Protein AF-A0A2D0K6P3-F1 (afdb_monomer_lite)

Foldseek 3Di:
DAVVLLVVLLCVLDDPVLLLQLVPDPDLLSLLVSLLSNLQSNLLSLLCRLVVNSCQQPPDDPPPDDHDDDDPLRSLVVSVVSPDDPLLSQLSVLSVVLNVCCVVVVPPRDLDPVSLVSLQVSLQVLDFDVDNDRLQAWKDWDQHPVNPDIDIAGLVDPPHGSSRSNSSSSVSSVVSRVRVVVVVVVD

Structure (mmCIF, N/CA/C/O backbone):
data_AF-A0A2D0K6P3-F1
#
_entry.id   AF-A0A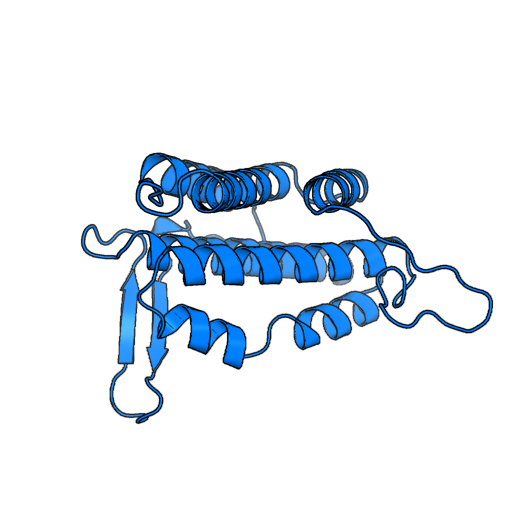2D0K6P3-F1
#
loop_
_atom_site.group_PDB
_atom_site.id
_atom_site.type_symbol
_atom_site.label_atom_id
_atom_site.label_alt_id
_atom_site.label_comp_id
_atom_site.label_asym_id
_atom_site.label_entity_id
_atom_site.label_seq_id
_atom_site.pdbx_PDB_ins_code
_atom_site.Cartn_x
_atom_site.Cartn_y
_atom_site.Cartn_z
_atom_site.occupancy
_atom_site.B_iso_or_equiv
_atom_site.auth_seq_id
_atom_site.auth_comp_id
_atom_site.auth_asym_id
_atom_site.auth_atom_id
_atom_site.pdbx_PDB_model_num
ATOM 1 N N . MET A 1 1 ? 13.364 -8.591 -10.297 1.00 85.81 1 MET A N 1
ATOM 2 C CA . MET A 1 1 ? 13.011 -7.198 -9.945 1.00 85.81 1 MET A CA 1
ATOM 3 C C . MET A 1 1 ? 14.323 -6.510 -9.591 1.00 85.81 1 MET A C 1
ATOM 5 O O . MET A 1 1 ? 15.261 -7.214 -9.237 1.00 85.81 1 MET A O 1
ATOM 9 N N . ASN A 1 2 ? 14.431 -5.197 -9.750 1.00 90.44 2 ASN A N 1
ATOM 10 C CA . ASN A 1 2 ? 15.600 -4.426 -9.344 1.00 90.44 2 ASN A CA 1
ATOM 11 C C . ASN A 1 2 ? 15.311 -3.753 -7.994 1.00 90.44 2 ASN A C 1
ATOM 13 O O . ASN A 1 2 ? 14.538 -2.797 -7.929 1.00 90.44 2 ASN A O 1
ATOM 17 N N . TYR A 1 3 ? 15.890 -4.277 -6.910 1.00 88.88 3 TYR A N 1
ATOM 18 C CA . TYR A 1 3 ? 15.607 -3.786 -5.559 1.00 88.88 3 TYR A CA 1
ATOM 19 C C . TYR A 1 3 ? 16.065 -2.343 -5.359 1.00 88.88 3 TYR A C 1
ATOM 21 O O . TYR A 1 3 ? 15.365 -1.597 -4.691 1.00 88.88 3 TYR A O 1
ATOM 29 N N . GLN A 1 4 ? 17.178 -1.937 -5.973 1.00 90.69 4 GLN A N 1
ATOM 30 C CA . GLN A 1 4 ? 17.697 -0.579 -5.842 1.00 90.69 4 GLN A CA 1
ATOM 31 C C . GLN A 1 4 ? 16.731 0.448 -6.444 1.00 90.69 4 GLN A C 1
ATOM 33 O O . GLN A 1 4 ? 16.398 1.428 -5.785 1.00 90.69 4 GLN A O 1
ATOM 38 N N . ILE A 1 5 ? 16.202 0.178 -7.647 1.00 92.88 5 ILE A N 1
ATOM 39 C CA . ILE A 1 5 ? 15.163 1.026 -8.262 1.00 92.88 5 ILE A CA 1
ATOM 40 C C . ILE A 1 5 ? 13.933 1.101 -7.353 1.00 92.88 5 ILE A C 1
ATOM 42 O O . ILE A 1 5 ? 13.402 2.184 -7.122 1.00 92.88 5 ILE A O 1
ATOM 46 N N . PHE A 1 6 ? 13.488 -0.045 -6.824 1.00 92.81 6 PHE A N 1
ATOM 47 C CA . PHE A 1 6 ? 12.334 -0.085 -5.928 1.00 92.81 6 PHE A CA 1
ATOM 48 C C . PHE A 1 6 ? 12.574 0.737 -4.660 1.00 92.81 6 PHE A C 1
ATOM 50 O O . PHE A 1 6 ? 11.741 1.567 -4.321 1.00 92.81 6 PHE A O 1
ATOM 57 N N . SER A 1 7 ? 13.697 0.524 -3.969 1.00 90.19 7 SER A N 1
ATOM 58 C CA . SER A 1 7 ? 13.983 1.173 -2.691 1.00 90.19 7 SER A CA 1
ATOM 59 C C . SER A 1 7 ? 14.098 2.683 -2.824 1.00 90.19 7 SER A C 1
ATOM 61 O O . SER A 1 7 ? 13.545 3.383 -1.986 1.00 90.19 7 SER A O 1
ATOM 63 N N . THR A 1 8 ? 14.760 3.177 -3.875 1.00 91.88 8 THR A N 1
ATOM 64 C CA . THR A 1 8 ? 14.913 4.618 -4.110 1.00 91.88 8 THR A CA 1
ATOM 65 C C . THR A 1 8 ? 13.551 5.271 -4.344 1.00 91.88 8 THR A C 1
ATOM 67 O O . THR A 1 8 ? 13.137 6.115 -3.557 1.00 91.88 8 THR A O 1
ATOM 70 N N . LEU A 1 9 ? 12.789 4.794 -5.335 1.00 90.56 9 LEU A N 1
ATOM 71 C CA . LEU A 1 9 ? 11.480 5.373 -5.670 1.00 90.56 9 LEU A CA 1
ATOM 72 C C . LEU A 1 9 ? 10.460 5.243 -4.528 1.00 90.56 9 LEU A C 1
ATOM 74 O O . LEU A 1 9 ? 9.647 6.138 -4.290 1.00 90.56 9 LEU A O 1
ATOM 78 N N . PHE A 1 10 ? 10.494 4.119 -3.809 1.00 89.69 10 PHE A N 1
ATOM 79 C CA . PHE A 1 10 ? 9.598 3.891 -2.685 1.00 89.69 10 PHE A CA 1
ATOM 80 C C . PHE A 1 10 ? 9.887 4.856 -1.527 1.00 89.69 10 PHE A C 1
ATOM 82 O O . PHE A 1 10 ? 8.936 5.413 -0.979 1.00 89.69 10 PHE A O 1
ATOM 89 N N . GLN A 1 11 ? 11.162 5.074 -1.177 1.00 86.56 11 GLN A N 1
ATOM 90 C CA . GLN A 1 11 ? 11.572 6.000 -0.112 1.00 86.56 11 GLN A CA 1
ATOM 91 C C . GLN A 1 11 ? 11.236 7.455 -0.446 1.00 86.56 11 GLN A C 1
ATOM 93 O O . GLN A 1 11 ? 10.761 8.171 0.433 1.00 86.56 11 GLN A O 1
ATOM 98 N N . ASP A 1 12 ? 11.401 7.856 -1.708 1.00 84.50 12 ASP A N 1
ATOM 99 C CA . ASP A 1 12 ? 11.046 9.203 -2.169 1.00 84.50 12 ASP A CA 1
ATOM 100 C C . ASP A 1 12 ? 9.541 9.479 -2.023 1.00 84.50 12 ASP A C 1
ATOM 102 O O . ASP A 1 12 ? 9.127 10.593 -1.709 1.00 84.50 12 ASP A O 1
ATOM 106 N N . THR A 1 13 ? 8.709 8.447 -2.199 1.00 81.31 13 THR A N 1
ATOM 107 C CA . THR A 1 13 ? 7.249 8.556 -2.054 1.00 81.31 13 THR A CA 1
ATOM 108 C C . THR A 1 13 ? 6.805 8.453 -0.586 1.00 81.31 13 THR A C 1
ATOM 110 O O . THR A 1 13 ? 5.952 9.212 -0.129 1.00 81.31 13 THR A O 1
ATOM 113 N N . HIS A 1 14 ? 7.354 7.501 0.171 1.00 83.12 14 HIS A N 1
ATOM 114 C CA . HIS A 1 14 ? 6.886 7.125 1.513 1.00 83.12 14 HIS A CA 1
ATOM 115 C C . HIS A 1 14 ? 7.700 7.803 2.612 1.00 83.12 14 HIS A C 1
ATOM 117 O O . HIS A 1 14 ? 8.264 7.148 3.491 1.00 83.12 14 HIS A O 1
ATOM 123 N N . THR A 1 15 ? 7.766 9.129 2.555 1.00 77.00 15 THR A N 1
ATOM 124 C CA . THR A 1 15 ? 8.507 9.923 3.539 1.00 77.00 15 THR A CA 1
ATOM 125 C C . THR A 1 15 ? 7.836 9.886 4.921 1.00 77.00 15 THR A C 1
ATOM 127 O O . THR A 1 15 ? 6.612 9.733 5.004 1.00 77.00 15 THR A O 1
ATOM 130 N N . PRO A 1 16 ? 8.589 10.082 6.023 1.00 77.50 16 PRO A N 1
ATOM 131 C CA . PRO A 1 16 ? 8.009 10.224 7.362 1.00 77.50 16 PRO A CA 1
ATOM 132 C C . PRO A 1 16 ? 6.898 11.282 7.427 1.00 77.50 16 PRO A C 1
ATOM 134 O O . PRO A 1 16 ? 5.869 11.057 8.056 1.00 77.50 16 PRO A O 1
ATOM 137 N N . ASN A 1 17 ? 7.048 12.387 6.690 1.00 79.50 17 ASN A N 1
ATOM 138 C CA . ASN A 1 17 ? 6.061 13.467 6.640 1.00 79.50 17 ASN A CA 1
ATOM 139 C C . ASN A 1 17 ? 4.706 13.018 6.078 1.00 79.50 17 ASN A C 1
ATOM 141 O O . ASN A 1 17 ? 3.675 13.513 6.521 1.00 79.50 17 ASN A O 1
ATOM 145 N N . ALA A 1 18 ? 4.678 12.077 5.129 1.00 82.38 18 ALA A N 1
ATOM 146 C CA . ALA A 1 18 ? 3.418 11.546 4.610 1.00 82.38 18 ALA A CA 1
ATOM 147 C C . ALA A 1 18 ? 2.662 10.732 5.675 1.00 82.38 18 ALA A C 1
ATOM 149 O O . ALA A 1 18 ? 1.439 10.819 5.768 1.00 82.38 18 ALA A O 1
ATOM 150 N N . TRP A 1 19 ? 3.387 9.982 6.510 1.00 82.06 19 TRP A N 1
ATOM 151 C CA . TRP A 1 19 ? 2.810 9.232 7.628 1.00 82.06 19 TRP A CA 1
ATOM 152 C C . TRP A 1 19 ? 2.357 10.140 8.771 1.00 82.06 19 TRP A C 1
ATOM 154 O O . TRP A 1 19 ? 1.280 9.916 9.315 1.00 82.06 19 TRP A O 1
ATOM 164 N N . ILE A 1 20 ? 3.124 11.187 9.088 1.00 80.81 20 ILE A N 1
ATOM 165 C CA . ILE A 1 20 ? 2.725 12.216 10.062 1.00 80.81 20 ILE A CA 1
ATOM 166 C C . ILE A 1 20 ? 1.457 12.926 9.579 1.00 80.81 20 ILE A C 1
ATOM 168 O O . ILE A 1 20 ? 0.485 13.026 10.320 1.00 80.81 20 ILE A O 1
ATOM 172 N N . ASN A 1 21 ? 1.405 13.315 8.301 1.00 82.06 21 ASN A N 1
ATOM 173 C CA . ASN A 1 21 ? 0.214 13.934 7.726 1.00 82.06 21 ASN A CA 1
ATOM 174 C C . ASN A 1 21 ? -1.022 13.025 7.830 1.00 82.06 21 ASN A C 1
ATOM 176 O O . ASN A 1 21 ? -2.101 13.508 8.147 1.00 82.06 21 ASN A O 1
ATOM 180 N N . LEU A 1 22 ? -0.874 11.715 7.602 1.00 85.50 22 LEU A N 1
ATOM 181 C CA . LEU A 1 22 ? -1.961 10.751 7.804 1.00 85.50 22 LEU A CA 1
ATOM 182 C C . LEU A 1 22 ? -2.404 10.663 9.269 1.00 85.50 22 LEU A C 1
ATOM 184 O O . LEU A 1 22 ? -3.595 10.535 9.531 1.00 85.50 22 LEU A O 1
ATOM 188 N N . ALA A 1 23 ? -1.452 10.704 10.197 1.00 81.88 23 ALA A N 1
ATOM 189 C CA . ALA A 1 23 ? -1.682 10.551 11.626 1.00 81.88 23 ALA A CA 1
ATOM 190 C C . ALA A 1 23 ? -2.400 11.752 12.256 1.00 81.88 23 ALA A C 1
ATOM 192 O O . ALA A 1 23 ? -3.294 11.584 13.081 1.00 81.88 23 ALA A O 1
ATOM 193 N N . GLU A 1 24 ? -2.003 12.960 11.862 1.00 82.31 24 GLU A N 1
ATOM 194 C CA . GLU A 1 24 ? -2.490 14.206 12.457 1.00 82.31 24 GLU A CA 1
ATOM 195 C C . GLU A 1 24 ? -3.749 14.741 11.772 1.00 82.31 24 GLU A C 1
ATOM 197 O O . GLU A 1 24 ? -4.479 15.558 12.341 1.00 82.31 24 GLU A O 1
ATOM 202 N N . ASN A 1 25 ? -4.039 14.290 10.548 1.00 78.44 25 ASN A N 1
ATOM 203 C CA . ASN A 1 25 ? -5.207 14.757 9.823 1.00 78.44 25 ASN A CA 1
ATOM 204 C C . ASN A 1 25 ? -6.450 13.934 10.164 1.00 78.44 25 ASN A C 1
ATOM 206 O O . ASN A 1 25 ? -6.544 12.741 9.885 1.00 78.44 25 ASN A O 1
ATOM 210 N N . THR A 1 26 ? -7.456 14.607 10.713 1.00 69.50 26 THR A N 1
ATOM 211 C CA . THR A 1 26 ? -8.720 13.983 11.116 1.00 69.50 26 THR A CA 1
ATOM 212 C C . THR A 1 26 ? -9.727 13.852 9.973 1.00 69.50 26 THR A C 1
ATOM 214 O O . THR A 1 26 ? -10.774 13.233 10.156 1.00 69.50 26 THR A O 1
ATOM 217 N N . SER A 1 27 ? -9.444 14.416 8.792 1.00 87.25 27 SER A N 1
ATOM 218 C CA . SER A 1 27 ? -10.361 14.383 7.650 1.00 87.25 27 SER A CA 1
ATOM 219 C C . SER A 1 27 ? -10.272 13.055 6.888 1.00 87.25 27 SER A C 1
ATOM 221 O O . SER A 1 27 ? -9.248 12.794 6.249 1.00 87.25 27 SER A O 1
ATOM 223 N N . PRO A 1 28 ? -11.361 12.258 6.817 1.00 89.19 28 PRO A N 1
ATOM 224 C CA . PRO A 1 28 ? -11.376 11.013 6.048 1.00 89.19 28 PRO A CA 1
ATOM 225 C C . PRO A 1 28 ? -11.018 11.210 4.570 1.00 89.19 28 PRO A C 1
ATOM 227 O O . PRO A 1 28 ? -10.382 10.350 3.968 1.00 89.19 28 PRO A O 1
ATOM 230 N N . MET A 1 29 ? -11.386 12.355 3.985 1.00 89.12 29 MET A N 1
ATOM 231 C CA . MET A 1 29 ? -11.053 12.681 2.597 1.00 89.12 29 MET A CA 1
ATOM 232 C C . MET A 1 29 ? -9.544 12.842 2.401 1.00 89.12 29 MET A C 1
ATOM 234 O O . MET A 1 29 ? -9.000 12.325 1.424 1.00 89.12 29 MET A O 1
ATOM 238 N N . VAL A 1 30 ? -8.872 13.540 3.323 1.00 88.94 30 VAL A N 1
ATOM 239 C CA . VAL A 1 30 ? -7.416 13.720 3.263 1.00 88.94 30 VAL A CA 1
ATOM 240 C C . VAL A 1 30 ? -6.729 12.375 3.451 1.00 88.94 30 VAL A C 1
ATOM 242 O O . VAL A 1 30 ? -5.881 12.025 2.637 1.00 88.94 30 VAL A O 1
ATOM 245 N N . THR A 1 31 ? -7.161 11.572 4.429 1.00 91.25 31 THR A N 1
ATOM 246 C CA . THR A 1 31 ? -6.642 10.213 4.634 1.00 91.25 31 THR A CA 1
ATOM 247 C C . THR A 1 31 ? -6.738 9.379 3.358 1.00 91.25 31 THR A C 1
ATOM 249 O O . THR A 1 31 ? -5.740 8.838 2.894 1.00 91.25 31 THR A O 1
ATOM 252 N N . VAL A 1 32 ? -7.921 9.313 2.740 1.00 92.62 32 VAL A N 1
ATOM 253 C CA . VAL A 1 32 ? -8.154 8.515 1.529 1.00 92.62 32 VAL A CA 1
ATOM 254 C C . VAL A 1 32 ? -7.301 8.996 0.356 1.00 92.62 32 VAL A C 1
ATOM 256 O O . VAL A 1 32 ? -6.734 8.172 -0.364 1.00 92.62 32 VAL A O 1
ATOM 259 N N . LEU A 1 33 ? -7.192 10.312 0.154 1.00 91.75 33 LEU A N 1
ATOM 260 C CA . LEU A 1 33 ? -6.394 10.873 -0.932 1.00 91.75 33 LEU A CA 1
ATOM 261 C C . LEU A 1 33 ? -4.898 10.615 -0.719 1.00 91.75 33 LEU A C 1
ATOM 263 O O . LEU A 1 33 ? -4.226 10.153 -1.640 1.00 91.75 33 LEU A O 1
ATOM 267 N N . THR A 1 34 ? -4.389 10.843 0.490 1.00 91.94 34 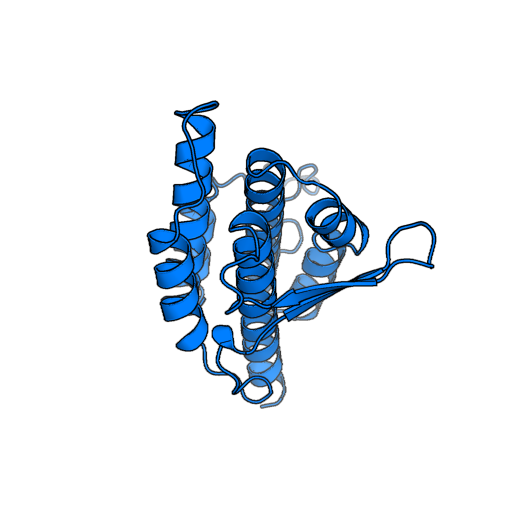THR A N 1
ATOM 268 C CA . THR A 1 34 ? -2.985 10.594 0.827 1.00 91.94 34 THR A CA 1
ATOM 269 C C . THR A 1 34 ? -2.653 9.106 0.708 1.00 91.94 34 THR A C 1
ATOM 271 O O . THR A 1 34 ? -1.686 8.751 0.037 1.00 91.94 34 THR A O 1
ATOM 274 N N . THR A 1 35 ? -3.491 8.205 1.236 1.00 92.62 35 THR A N 1
ATOM 275 C CA . THR A 1 35 ? -3.318 6.751 1.061 1.00 92.62 35 THR A CA 1
ATOM 276 C C . THR A 1 35 ? -3.338 6.342 -0.416 1.00 92.62 35 THR A C 1
ATOM 278 O O . THR A 1 35 ? -2.554 5.485 -0.826 1.00 92.62 35 THR A O 1
ATOM 281 N N . HIS A 1 36 ? -4.191 6.957 -1.241 1.00 93.94 36 HIS A N 1
ATOM 282 C CA . HIS A 1 36 ? -4.230 6.699 -2.682 1.00 93.94 36 HIS A CA 1
ATOM 283 C C . HIS A 1 36 ? -2.931 7.104 -3.389 1.00 93.94 36 HIS A C 1
ATOM 285 O O . HIS A 1 36 ? -2.411 6.320 -4.183 1.00 93.94 36 HIS A O 1
ATOM 291 N N . LEU A 1 37 ? -2.396 8.290 -3.088 1.00 93.50 37 LEU A N 1
ATOM 292 C CA . LEU A 1 37 ? -1.135 8.773 -3.660 1.00 93.50 37 LEU A CA 1
ATOM 293 C C . LEU A 1 37 ? 0.048 7.891 -3.243 1.00 93.50 37 LEU A C 1
ATOM 295 O O . LEU A 1 37 ? 0.881 7.539 -4.076 1.00 93.50 37 LEU A O 1
ATOM 299 N N . LEU A 1 38 ? 0.079 7.456 -1.981 1.00 94.50 38 LEU A N 1
ATOM 300 C CA . LEU A 1 38 ? 1.087 6.513 -1.499 1.00 94.50 38 LEU A CA 1
ATOM 301 C C . LEU A 1 38 ? 0.985 5.154 -2.218 1.00 94.50 38 LEU A C 1
ATOM 303 O O . LEU A 1 38 ? 1.997 4.617 -2.674 1.00 94.50 38 LEU A O 1
ATOM 307 N N . CYS A 1 39 ? -0.235 4.635 -2.425 1.00 95.50 39 CYS A N 1
ATOM 308 C CA . CYS A 1 39 ? -0.453 3.440 -3.247 1.00 95.50 39 CYS A CA 1
ATOM 309 C C . CYS A 1 39 ? 0.054 3.634 -4.682 1.00 95.50 39 CYS A C 1
ATOM 311 O O . CYS A 1 39 ? 0.638 2.715 -5.254 1.00 95.50 39 CYS A O 1
ATOM 313 N N . GLU A 1 40 ? -0.181 4.802 -5.282 1.00 95.38 40 GLU A N 1
ATOM 314 C CA . GLU A 1 40 ? 0.258 5.094 -6.644 1.00 95.38 40 GLU A CA 1
ATOM 315 C C . GLU A 1 40 ? 1.784 5.080 -6.751 1.00 95.38 40 GLU A C 1
ATOM 317 O O . GLU A 1 40 ? 2.311 4.354 -7.594 1.00 95.38 40 GLU A O 1
ATOM 322 N N . GLY A 1 41 ? 2.495 5.768 -5.855 1.00 94.88 41 GLY A N 1
ATOM 323 C CA . GLY A 1 41 ? 3.958 5.742 -5.861 1.00 94.88 41 GLY A CA 1
ATOM 324 C C . GLY A 1 41 ? 4.538 4.362 -5.521 1.00 94.88 41 GLY A C 1
ATOM 325 O O . GLY A 1 41 ? 5.537 3.954 -6.115 1.00 94.88 41 GLY A O 1
ATOM 326 N N . PHE A 1 42 ? 3.875 3.559 -4.672 1.00 95.56 42 PHE A N 1
ATOM 327 C CA . PHE A 1 42 ? 4.238 2.143 -4.508 1.00 95.56 42 PHE A CA 1
ATOM 328 C C . PHE A 1 42 ? 4.120 1.369 -5.830 1.00 95.56 42 PHE A C 1
ATOM 330 O O . PHE A 1 42 ? 5.037 0.630 -6.197 1.00 95.56 42 PHE A O 1
ATOM 337 N N . LEU A 1 43 ? 3.004 1.518 -6.554 1.00 96.75 43 LEU A N 1
ATOM 338 C CA . LEU A 1 43 ? 2.787 0.830 -7.830 1.00 96.75 43 LEU A CA 1
ATOM 339 C C . LEU A 1 43 ? 3.811 1.263 -8.880 1.00 96.75 43 LEU A C 1
ATOM 341 O O . LEU A 1 43 ? 4.319 0.414 -9.611 1.00 96.75 43 LEU A O 1
ATOM 345 N N . GLU A 1 44 ? 4.143 2.550 -8.942 1.00 96.31 44 GLU A N 1
ATOM 346 C CA . GLU A 1 44 ? 5.180 3.070 -9.833 1.00 96.31 44 GLU A CA 1
ATOM 347 C C . GLU A 1 44 ? 6.550 2.477 -9.503 1.00 96.31 44 GLU A C 1
ATOM 349 O O . GLU A 1 44 ? 7.168 1.872 -10.380 1.00 96.31 44 GLU A O 1
ATOM 354 N N . ALA A 1 45 ? 6.980 2.523 -8.237 1.00 95.19 45 ALA A N 1
ATOM 355 C CA . ALA A 1 45 ? 8.231 1.907 -7.793 1.00 95.19 45 ALA A CA 1
ATOM 356 C C . ALA A 1 45 ? 8.275 0.399 -8.108 1.00 95.19 45 ALA A C 1
ATOM 358 O O . ALA A 1 45 ? 9.284 -0.135 -8.591 1.00 95.19 45 ALA A O 1
ATOM 359 N N . TYR A 1 46 ? 7.164 -0.310 -7.883 1.00 95.56 46 TYR A N 1
ATOM 360 C CA . TYR A 1 46 ? 7.036 -1.734 -8.188 1.00 95.56 46 TYR A CA 1
ATOM 361 C C . TYR A 1 46 ? 7.153 -2.014 -9.692 1.00 95.56 46 TYR A C 1
ATOM 363 O O . TYR A 1 46 ? 7.886 -2.912 -10.102 1.00 95.56 46 TYR A O 1
ATOM 371 N N . ILE A 1 47 ? 6.465 -1.248 -10.537 1.00 96.94 47 ILE A N 1
ATOM 372 C CA . ILE A 1 47 ? 6.505 -1.430 -11.991 1.00 96.94 47 ILE A CA 1
ATOM 373 C C . ILE A 1 47 ? 7.893 -1.072 -12.533 1.00 96.94 47 ILE A C 1
ATOM 375 O O . ILE A 1 47 ? 8.491 -1.908 -13.211 1.00 96.94 47 ILE A O 1
ATOM 379 N N . CYS A 1 48 ? 8.435 0.105 -12.196 1.00 96.06 48 CYS A N 1
ATOM 380 C CA . CYS A 1 48 ? 9.767 0.556 -12.619 1.00 96.06 48 CYS A CA 1
ATOM 381 C C . CYS A 1 48 ? 10.840 -0.487 -12.289 1.00 96.06 48 CYS A C 1
ATOM 383 O O . CYS A 1 48 ? 11.657 -0.849 -13.136 1.00 96.06 48 CYS A O 1
ATOM 385 N N . SER A 1 49 ? 10.798 -1.041 -11.075 1.00 95.38 49 SER A N 1
ATOM 386 C CA . SER A 1 49 ? 11.736 -2.083 -10.649 1.00 95.38 49 SER A CA 1
ATOM 387 C C . SER A 1 49 ? 11.521 -3.434 -11.336 1.00 95.38 49 SER A C 1
ATOM 389 O O . SER A 1 49 ? 12.462 -4.222 -11.460 1.00 95.38 49 SER A O 1
ATOM 391 N N . LYS A 1 50 ? 10.305 -3.752 -11.785 1.00 95.38 50 LYS A N 1
ATOM 392 C CA . LYS A 1 50 ? 10.012 -4.987 -12.526 1.00 95.38 50 LYS A CA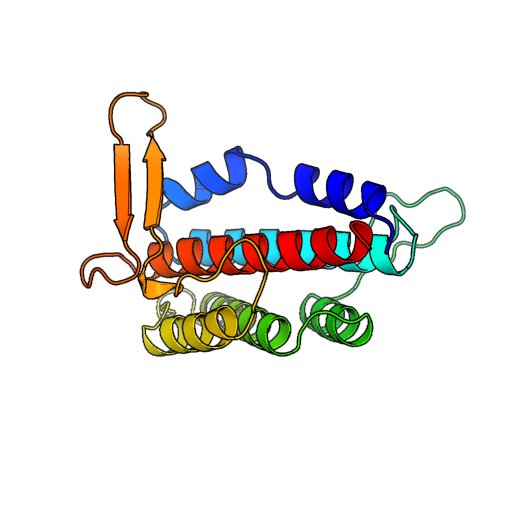 1
ATOM 393 C C . LYS A 1 50 ? 10.451 -4.920 -13.979 1.00 95.38 50 LYS A C 1
ATOM 395 O O . LYS A 1 50 ? 10.941 -5.928 -14.479 1.00 95.38 50 LYS A O 1
ATOM 400 N N . VAL A 1 51 ? 10.299 -3.764 -14.620 1.00 95.62 51 VAL A N 1
ATOM 401 C CA . VAL A 1 51 ? 10.701 -3.559 -16.021 1.00 95.62 51 VAL A CA 1
ATOM 402 C C . VAL A 1 51 ? 12.123 -3.011 -16.171 1.00 95.62 51 VAL A C 1
ATOM 404 O O . VAL A 1 51 ? 12.624 -2.937 -17.285 1.00 95.62 51 VAL A O 1
ATOM 407 N N . ASN A 1 52 ? 12.781 -2.673 -15.058 1.00 95.44 52 ASN A N 1
ATOM 408 C CA . ASN A 1 52 ? 14.135 -2.118 -15.000 1.00 95.44 52 ASN A CA 1
ATOM 409 C C . ASN A 1 52 ? 14.285 -0.774 -15.741 1.00 95.44 52 ASN A C 1
ATOM 411 O O . ASN A 1 52 ? 15.278 -0.542 -16.426 1.00 95.44 52 ASN A O 1
ATOM 415 N N . ILE A 1 53 ? 13.287 0.102 -15.595 1.00 94.62 53 ILE A N 1
ATOM 416 C CA . ILE A 1 53 ? 13.260 1.452 -16.178 1.00 94.62 53 ILE A CA 1
ATOM 417 C C . ILE A 1 53 ? 12.917 2.427 -15.039 1.00 94.62 53 ILE A C 1
ATOM 419 O O . ILE A 1 53 ? 11.740 2.550 -14.697 1.00 94.62 53 ILE A O 1
ATOM 423 N N . PRO A 1 54 ? 13.912 3.058 -14.388 1.00 92.50 54 PRO A N 1
ATOM 424 C CA . PRO A 1 54 ? 13.684 3.879 -13.196 1.00 92.50 54 PRO A CA 1
ATOM 425 C C . PRO A 1 54 ? 12.882 5.152 -13.493 1.00 92.50 54 PRO A C 1
ATOM 427 O O . PRO A 1 54 ? 12.096 5.586 -12.660 1.00 92.50 54 PRO A O 1
ATOM 430 N N . ASP A 1 55 ? 13.035 5.711 -14.692 1.00 91.94 55 ASP A N 1
ATOM 431 C CA . ASP A 1 55 ? 12.401 6.950 -15.142 1.00 91.94 55 ASP A CA 1
ATOM 432 C C . ASP A 1 55 ? 11.083 6.720 -15.903 1.00 91.94 55 ASP A C 1
ATOM 434 O O . ASP A 1 55 ? 10.575 7.648 -16.530 1.00 91.94 55 ASP A O 1
ATOM 438 N N . LEU A 1 56 ? 10.501 5.510 -15.849 1.00 94.88 56 LEU A N 1
ATOM 439 C CA . LEU A 1 56 ? 9.317 5.149 -16.644 1.00 94.88 56 LEU A CA 1
ATOM 440 C C . LEU A 1 56 ? 8.142 6.112 -16.435 1.00 94.88 56 LEU A C 1
ATOM 442 O O . LEU A 1 56 ? 7.448 6.435 -17.393 1.00 94.88 56 LEU A O 1
ATOM 446 N N . PHE A 1 57 ? 7.912 6.557 -15.200 1.00 94.38 57 PHE A N 1
ATOM 447 C CA . PHE A 1 57 ? 6.837 7.494 -14.853 1.00 94.38 57 PHE A CA 1
ATOM 448 C C . PHE A 1 57 ? 7.348 8.918 -14.592 1.00 94.38 57 PHE A C 1
ATOM 450 O O . PHE A 1 57 ? 6.620 9.737 -14.039 1.00 94.38 57 PHE A O 1
ATOM 457 N N . SER A 1 58 ? 8.584 9.231 -14.999 1.00 90.19 58 SER A N 1
ATOM 458 C CA . SER A 1 58 ? 9.172 10.554 -14.788 1.00 90.19 58 SER A CA 1
ATOM 459 C C . SER A 1 58 ? 8.363 11.644 -15.491 1.00 90.19 58 SER A C 1
ATOM 461 O O . SER A 1 58 ? 8.019 11.545 -16.675 1.00 90.19 58 SER A O 1
ATOM 463 N N . ASP A 1 59 ? 8.103 12.737 -14.770 1.00 87.81 59 ASP A N 1
ATOM 464 C CA . ASP A 1 59 ? 7.496 13.925 -15.359 1.00 87.81 59 ASP A CA 1
ATOM 465 C C . ASP A 1 59 ? 8.443 14.668 -16.316 1.00 87.81 59 ASP A C 1
ATOM 467 O O . ASP A 1 59 ? 7.961 15.396 -17.193 1.00 87.81 59 ASP A O 1
ATOM 471 N N . THR A 1 60 ? 9.751 14.427 -16.173 1.00 88.56 60 THR A N 1
ATOM 472 C CA . THR A 1 60 ? 10.863 14.962 -16.968 1.00 88.56 60 THR A CA 1
ATOM 473 C C . THR A 1 60 ? 11.714 13.800 -17.504 1.00 88.56 60 THR A C 1
ATOM 475 O O . THR A 1 60 ? 12.747 13.469 -16.914 1.00 88.56 60 THR A O 1
ATOM 478 N N . PRO A 1 61 ? 11.264 13.110 -18.567 1.00 84.75 61 PRO A N 1
ATOM 479 C CA . PRO A 1 61 ? 11.994 11.978 -19.131 1.00 84.75 61 PRO A CA 1
ATOM 480 C C . PRO A 1 61 ? 13.311 12.429 -19.782 1.00 84.75 61 PRO A C 1
ATOM 482 O O . PRO A 1 61 ? 13.448 13.584 -20.193 1.00 84.75 61 PRO A O 1
ATOM 485 N N . GLU A 1 62 ? 14.276 11.513 -19.899 1.00 86.06 62 GLU A N 1
ATOM 486 C CA . GLU A 1 62 ? 15.551 11.788 -20.576 1.00 86.06 62 GLU A CA 1
ATOM 487 C C . GLU A 1 62 ? 15.354 12.216 -22.041 1.00 86.06 62 GLU A C 1
ATOM 489 O O . GLU A 1 62 ? 14.367 11.868 -22.699 1.00 86.06 62 GLU A O 1
ATOM 494 N N . ALA A 1 63 ? 16.327 12.957 -22.578 1.00 85.31 63 ALA A N 1
ATOM 495 C CA . ALA A 1 63 ? 16.293 13.426 -23.958 1.00 85.31 63 ALA A CA 1
ATOM 496 C C . ALA A 1 63 ? 16.097 12.258 -24.945 1.00 85.31 63 ALA A C 1
ATOM 498 O O . ALA A 1 63 ? 16.824 11.267 -24.915 1.00 85.31 63 ALA A O 1
ATOM 499 N N . GLY A 1 64 ? 15.105 12.385 -25.830 1.00 87.12 64 GLY A N 1
ATOM 500 C CA . GLY A 1 64 ? 14.745 11.345 -26.800 1.00 87.12 64 GLY A CA 1
ATOM 501 C C . GLY A 1 64 ? 13.710 10.325 -26.308 1.00 87.12 64 GLY A C 1
ATOM 502 O O . GLY A 1 64 ? 13.285 9.485 -27.099 1.00 87.12 64 GLY A O 1
ATOM 503 N N . LYS A 1 65 ? 13.252 10.405 -25.051 1.00 89.19 65 LYS A N 1
ATOM 504 C CA . LYS A 1 65 ? 12.132 9.606 -24.529 1.00 89.19 65 LYS A CA 1
ATOM 505 C C . LYS A 1 65 ? 10.836 10.419 -24.489 1.00 89.19 65 LYS A C 1
ATOM 507 O O . LYS A 1 65 ? 10.841 11.640 -24.349 1.00 89.19 65 LYS A O 1
ATOM 512 N N . VAL A 1 66 ? 9.703 9.725 -24.601 1.00 90.38 66 VAL A N 1
ATOM 513 C CA . VAL A 1 66 ? 8.372 10.330 -24.458 1.00 90.38 66 VAL A CA 1
ATOM 514 C C . VAL A 1 66 ? 7.883 10.232 -23.022 1.00 90.38 66 VAL A C 1
ATOM 516 O O . VAL A 1 66 ? 8.191 9.279 -22.308 1.00 90.38 66 VAL A O 1
ATOM 519 N N . LYS A 1 67 ? 7.057 11.196 -22.616 1.00 91.31 67 LYS A N 1
ATOM 520 C CA . LYS A 1 67 ? 6.369 11.142 -21.331 1.00 91.31 67 LYS A CA 1
ATOM 521 C C . LYS A 1 67 ? 5.373 9.987 -21.323 1.00 91.31 67 LYS A C 1
ATOM 523 O O . LYS A 1 67 ? 4.414 9.991 -22.095 1.00 91.31 67 LYS A O 1
ATOM 528 N N . PHE A 1 68 ? 5.574 9.029 -20.429 1.00 93.00 68 PHE A N 1
ATOM 529 C CA . PHE A 1 68 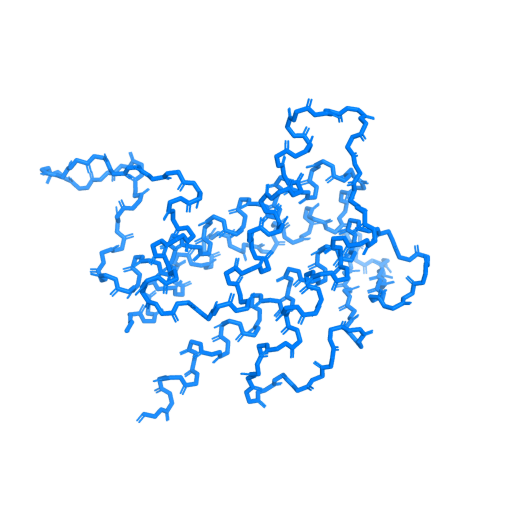? 4.682 7.890 -20.273 1.00 93.00 68 PHE A CA 1
ATOM 530 C C . PHE A 1 68 ? 3.797 8.083 -19.041 1.00 93.00 68 PHE A C 1
ATOM 532 O O . PHE A 1 68 ? 4.274 8.226 -17.919 1.00 93.00 68 PHE A O 1
ATOM 539 N N . LYS A 1 69 ? 2.478 8.111 -19.256 1.00 90.25 69 LYS A N 1
ATOM 540 C CA . LYS A 1 69 ? 1.482 8.209 -18.186 1.00 90.25 69 LYS A CA 1
ATOM 541 C C . LYS A 1 69 ? 0.541 7.023 -18.239 1.00 90.25 69 LYS A C 1
ATOM 543 O O . LYS A 1 69 ? 0.103 6.603 -19.306 1.00 90.25 69 LYS A O 1
ATOM 548 N N . MET A 1 70 ? 0.179 6.533 -17.063 1.00 93.56 70 MET A N 1
ATOM 549 C CA . MET A 1 70 ? -0.780 5.453 -16.901 1.00 93.56 70 MET A CA 1
ATOM 550 C C . MET A 1 70 ? -1.750 5.816 -15.779 1.00 93.56 70 MET A C 1
ATOM 552 O O . MET A 1 70 ? -1.343 6.362 -14.759 1.00 93.56 70 MET A O 1
ATOM 556 N N . GLN A 1 71 ? -3.036 5.527 -15.963 1.00 94.94 71 GLN A N 1
ATOM 557 C CA . GLN A 1 71 ? -4.029 5.720 -14.905 1.00 94.94 71 GLN A CA 1
ATOM 558 C C . GLN A 1 71 ? -3.826 4.692 -13.785 1.00 94.94 71 GLN A C 1
ATOM 560 O O . GLN A 1 71 ? -3.428 3.559 -14.064 1.00 94.94 71 GLN A O 1
ATOM 565 N N . PHE A 1 72 ? -4.185 5.043 -12.547 1.00 96.12 72 PHE A N 1
ATOM 566 C CA . PHE A 1 72 ? -4.056 4.171 -11.373 1.00 96.12 72 PHE A CA 1
ATOM 567 C C . PHE A 1 72 ? -4.564 2.739 -11.604 1.00 96.12 72 PHE A C 1
ATOM 569 O O . PHE A 1 72 ? -3.845 1.771 -11.371 1.00 96.12 72 PHE A O 1
ATOM 576 N N . SER A 1 73 ? -5.787 2.583 -12.124 1.00 96.06 73 SER A N 1
ATOM 577 C CA . SER A 1 73 ? -6.388 1.263 -12.370 1.00 96.06 73 SER A CA 1
ATOM 578 C C . SER A 1 73 ? -5.583 0.428 -13.371 1.00 96.06 73 SER A C 1
ATOM 580 O O . SER A 1 73 ? -5.491 -0.793 -13.244 1.00 96.06 73 SER A O 1
ATOM 582 N N . SER A 1 74 ? -4.965 1.084 -14.355 1.00 97.94 74 SER A N 1
ATOM 583 C CA . SER A 1 74 ? -4.087 0.438 -15.329 1.00 97.94 74 SER A CA 1
ATOM 584 C C . SER A 1 74 ? -2.742 0.070 -14.699 1.00 97.94 74 SER A C 1
ATOM 586 O O . SER A 1 74 ? -2.279 -1.048 -14.921 1.00 97.94 74 SER A O 1
ATOM 588 N N . LYS A 1 75 ? -2.171 0.932 -13.840 1.00 97.81 75 LYS A N 1
ATOM 589 C CA . LYS A 1 75 ? -0.957 0.624 -13.059 1.00 97.81 75 LYS A CA 1
ATOM 590 C C . LYS A 1 75 ? -1.180 -0.601 -12.182 1.00 97.81 75 LYS A C 1
ATOM 592 O O . LYS A 1 75 ? -0.390 -1.536 -12.225 1.00 97.81 75 LYS A O 1
ATOM 597 N N . LEU A 1 76 ? -2.295 -0.651 -11.456 1.00 98.38 76 LEU A N 1
ATOM 598 C CA . LEU A 1 76 ? -2.624 -1.765 -10.571 1.00 98.38 76 LEU A CA 1
ATOM 599 C C . LEU A 1 76 ? -2.772 -3.091 -11.338 1.00 98.38 76 LEU A C 1
ATOM 601 O O . LEU A 1 76 ? -2.175 -4.103 -10.961 1.00 98.38 76 LEU A O 1
ATOM 605 N N . LYS A 1 77 ? -3.510 -3.086 -12.456 1.00 98.38 77 LYS A N 1
ATOM 606 C CA . LYS A 1 77 ? -3.631 -4.257 -13.342 1.00 98.38 77 LYS A CA 1
ATOM 607 C C . LYS A 1 77 ? -2.276 -4.684 -13.901 1.00 98.38 77 LYS A C 1
ATOM 609 O O . LYS A 1 77 ? -1.986 -5.877 -13.956 1.00 98.38 77 LYS A O 1
ATOM 614 N N . PHE A 1 78 ? -1.441 -3.730 -14.300 1.00 98.12 78 PHE A N 1
ATOM 615 C CA . PHE A 1 78 ? -0.120 -4.029 -14.834 1.00 98.12 78 PHE A CA 1
ATOM 616 C C . PHE A 1 78 ? 0.813 -4.603 -13.761 1.00 98.12 78 PHE A C 1
ATOM 618 O O . PHE A 1 78 ? 1.434 -5.637 -13.991 1.00 98.12 78 PHE A O 1
ATOM 625 N N . ALA A 1 79 ? 0.832 -4.031 -12.556 1.00 97.56 79 ALA A N 1
ATOM 626 C CA . ALA A 1 79 ? 1.578 -4.560 -11.416 1.00 97.56 79 ALA A CA 1
ATOM 627 C C . ALA A 1 79 ? 1.163 -6.003 -11.077 1.00 97.56 79 ALA A C 1
ATOM 629 O O . ALA A 1 79 ? 2.026 -6.853 -10.847 1.00 97.56 79 ALA A O 1
ATOM 630 N N . GLN A 1 80 ? -0.138 -6.317 -11.127 1.00 97.88 80 GLN A N 1
ATOM 631 C CA . GLN A 1 80 ? -0.643 -7.687 -10.976 1.00 97.88 80 GLN A CA 1
ATOM 632 C C . GLN A 1 80 ? -0.078 -8.626 -12.043 1.00 97.88 80 GLN A C 1
ATOM 634 O O . GLN A 1 80 ? 0.427 -9.697 -11.706 1.00 97.88 80 GLN A O 1
ATOM 639 N N . ARG A 1 81 ? -0.062 -8.206 -13.313 1.00 97.81 81 ARG A N 1
ATOM 640 C CA . ARG A 1 81 ? 0.546 -8.989 -14.403 1.00 97.81 81 ARG A CA 1
ATOM 641 C C . ARG A 1 81 ? 2.057 -9.166 -14.245 1.00 97.81 81 ARG A C 1
ATOM 643 O O . ARG A 1 81 ? 2.590 -10.180 -14.681 1.00 97.81 81 ARG A O 1
ATOM 650 N N . LEU A 1 82 ? 2.730 -8.236 -13.571 1.00 95.69 8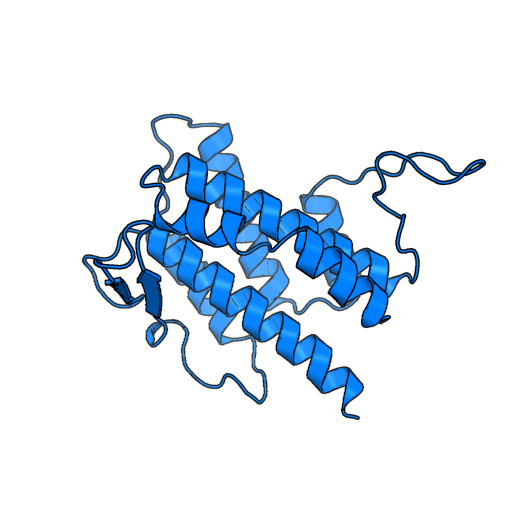2 LEU A N 1
ATOM 651 C CA . LEU A 1 82 ? 4.152 -8.321 -13.214 1.00 95.69 82 LEU A CA 1
ATOM 652 C C . LEU A 1 82 ? 4.417 -9.138 -11.931 1.00 95.69 82 LEU A C 1
ATOM 654 O O . LEU A 1 82 ? 5.569 -9.263 -11.493 1.00 95.69 82 LEU A O 1
ATOM 658 N N . GLY A 1 83 ? 3.378 -9.725 -11.329 1.00 94.44 83 GLY A N 1
ATOM 659 C CA . GLY A 1 83 ? 3.483 -10.648 -10.200 1.00 94.44 83 GLY A CA 1
ATOM 660 C C . GLY A 1 83 ? 3.231 -10.032 -8.824 1.00 94.44 83 GLY A C 1
ATOM 661 O O . GLY A 1 83 ? 3.716 -10.585 -7.831 1.00 94.44 83 GLY A O 1
ATOM 662 N N . LEU A 1 84 ? 2.510 -8.907 -8.743 1.00 95.38 84 LEU A N 1
ATOM 663 C CA . LEU A 1 84 ? 1.899 -8.464 -7.487 1.00 95.38 84 LEU A CA 1
ATOM 664 C C . LEU A 1 84 ? 0.871 -9.529 -7.036 1.00 95.38 84 LEU A C 1
ATOM 666 O O . LEU A 1 84 ? 0.075 -9.974 -7.869 1.00 95.38 84 LEU A O 1
ATOM 670 N N . PRO A 1 85 ? 0.871 -9.957 -5.757 1.00 95.56 85 PRO A N 1
ATOM 671 C CA . PRO A 1 85 ? -0.082 -10.948 -5.257 1.00 95.56 85 PRO A CA 1
ATOM 672 C C . PRO A 1 85 ? -1.539 -10.551 -5.513 1.00 95.56 85 PRO A C 1
ATOM 674 O O . PRO A 1 85 ? -1.896 -9.375 -5.430 1.00 95.56 85 PRO A O 1
ATOM 677 N N . LEU A 1 86 ? -2.397 -11.536 -5.790 1.00 96.81 86 LEU A N 1
ATOM 678 C CA . LEU A 1 86 ? -3.805 -11.279 -6.104 1.00 96.81 86 LEU A CA 1
ATOM 679 C C . LEU A 1 86 ? -4.551 -10.631 -4.929 1.00 96.81 86 LEU A C 1
ATOM 681 O O . LEU A 1 86 ? -5.368 -9.740 -5.146 1.00 96.81 86 LEU A O 1
ATOM 685 N N . ASP A 1 87 ? -4.269 -11.044 -3.697 1.00 97.25 87 ASP A N 1
ATOM 686 C CA . ASP A 1 87 ? -4.913 -10.460 -2.518 1.00 97.25 87 ASP A CA 1
ATOM 687 C C . ASP A 1 87 ? -4.454 -9.013 -2.283 1.00 97.25 87 ASP A C 1
ATOM 689 O O . ASP A 1 87 ? -5.271 -8.150 -1.971 1.00 97.25 87 ASP A O 1
ATOM 693 N N . ALA A 1 88 ? -3.191 -8.693 -2.585 1.00 97.12 88 ALA A N 1
ATOM 694 C CA . ALA A 1 88 ? -2.717 -7.309 -2.600 1.00 97.12 88 ALA A CA 1
ATOM 695 C C . ALA A 1 88 ? -3.413 -6.473 -3.683 1.00 97.12 88 ALA A C 1
ATOM 697 O O . ALA A 1 88 ? -3.840 -5.354 -3.413 1.00 97.12 88 ALA A O 1
ATOM 698 N N . TYR A 1 89 ? -3.587 -7.028 -4.890 1.00 98.19 89 TYR A N 1
ATOM 699 C CA . TYR A 1 89 ? -4.362 -6.375 -5.947 1.00 98.19 89 TYR A CA 1
ATOM 700 C C . TYR A 1 89 ? -5.781 -6.040 -5.470 1.00 98.19 89 TYR A C 1
ATOM 702 O O . TYR A 1 89 ? -6.221 -4.903 -5.618 1.00 98.19 89 TYR A O 1
ATOM 710 N N . LYS A 1 90 ? -6.479 -7.004 -4.856 1.00 98.38 90 LYS A N 1
ATOM 711 C CA . LYS A 1 90 ? -7.845 -6.811 -4.347 1.00 98.38 90 LYS A CA 1
ATOM 712 C C . LYS A 1 90 ? -7.903 -5.748 -3.251 1.00 98.38 90 LYS A C 1
ATOM 714 O O . LYS A 1 90 ? -8.787 -4.900 -3.293 1.00 98.38 90 LYS A O 1
ATOM 719 N N . ALA A 1 91 ? -6.960 -5.761 -2.308 1.00 98.06 91 ALA A N 1
ATOM 720 C CA . ALA A 1 91 ? -6.888 -4.755 -1.250 1.00 98.06 91 ALA A CA 1
ATOM 721 C C . ALA A 1 91 ? -6.721 -3.335 -1.825 1.00 98.06 91 ALA A C 1
ATOM 723 O O . ALA A 1 91 ? -7.475 -2.432 -1.464 1.00 98.06 91 ALA A O 1
ATOM 724 N N . ILE A 1 92 ? -5.794 -3.146 -2.773 1.00 97.94 92 ILE A N 1
ATOM 725 C CA . ILE A 1 92 ? -5.554 -1.842 -3.414 1.00 97.94 92 ILE A CA 1
ATOM 726 C C . ILE A 1 92 ? -6.746 -1.413 -4.285 1.00 97.94 92 ILE A C 1
ATOM 728 O O . ILE A 1 92 ? -7.074 -0.228 -4.345 1.00 97.94 92 ILE A O 1
ATOM 732 N N . ASP A 1 93 ? -7.433 -2.352 -4.936 1.00 98.00 93 ASP A N 1
ATOM 733 C CA . ASP A 1 93 ? -8.634 -2.047 -5.720 1.00 98.00 93 ASP A CA 1
ATOM 734 C C . ASP A 1 93 ? -9.780 -1.543 -4.826 1.00 98.00 93 ASP A C 1
ATOM 736 O O . ASP A 1 93 ? -10.442 -0.558 -5.157 1.00 98.00 93 ASP A O 1
ATOM 740 N N . ILE A 1 94 ? -9.955 -2.128 -3.634 1.00 97.50 94 ILE A N 1
ATOM 741 C CA . ILE A 1 94 ? -10.918 -1.631 -2.639 1.00 97.50 94 ILE A CA 1
ATOM 742 C C . ILE A 1 94 ? -10.533 -0.223 -2.159 1.00 97.50 94 ILE A C 1
ATOM 744 O O . ILE A 1 94 ? -11.406 0.643 -2.091 1.00 97.50 94 ILE A O 1
ATOM 748 N N . LEU A 1 95 ? -9.245 0.048 -1.900 1.00 95.44 95 LEU A N 1
ATOM 749 C CA . LEU A 1 95 ? -8.755 1.398 -1.569 1.00 95.44 95 LEU A CA 1
ATOM 750 C C . LEU A 1 95 ? -9.102 2.414 -2.668 1.00 95.44 95 LEU A C 1
ATOM 752 O O . LEU A 1 95 ? -9.602 3.505 -2.388 1.00 95.4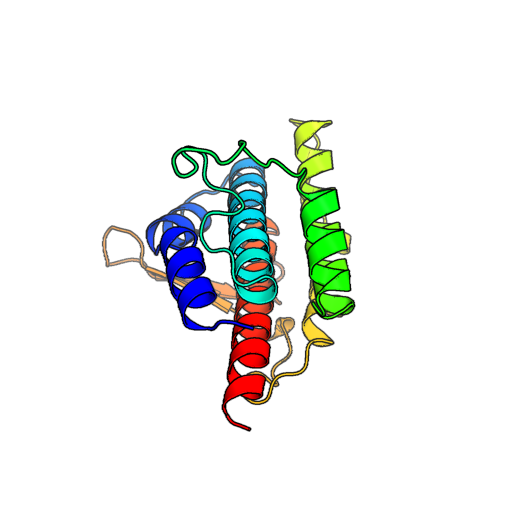4 95 LEU A O 1
ATOM 756 N N . ASN A 1 96 ? -8.911 2.043 -3.934 1.00 94.81 96 ASN A N 1
ATOM 757 C CA . ASN A 1 96 ? -9.287 2.880 -5.072 1.00 94.81 96 ASN A CA 1
ATOM 758 C C . ASN A 1 96 ? -10.807 3.100 -5.161 1.00 94.81 96 ASN A C 1
ATOM 760 O O . ASN A 1 96 ? -11.253 4.198 -5.492 1.00 94.81 96 ASN A O 1
ATOM 764 N N . ASN A 1 97 ? -11.613 2.095 -4.816 1.00 94.56 97 ASN A N 1
ATOM 765 C CA . ASN A 1 97 ? -13.069 2.231 -4.758 1.00 94.56 97 ASN A CA 1
ATOM 766 C C . ASN A 1 97 ? -13.520 3.176 -3.634 1.00 94.56 97 ASN A C 1
ATOM 768 O O . ASN A 1 97 ? -14.448 3.954 -3.845 1.00 94.56 97 ASN A O 1
ATOM 772 N N . ILE A 1 98 ? -12.856 3.167 -2.470 1.00 94.31 98 ILE A N 1
ATOM 773 C CA . ILE A 1 98 ? -13.065 4.186 -1.424 1.00 94.31 98 ILE A CA 1
ATOM 774 C C . ILE A 1 98 ? -12.765 5.573 -1.999 1.00 94.31 98 ILE A C 1
ATOM 776 O O . ILE A 1 98 ? -13.620 6.452 -1.947 1.00 94.31 98 ILE A O 1
ATOM 780 N N . ARG A 1 99 ? -11.603 5.758 -2.640 1.00 93.25 99 ARG A N 1
ATOM 781 C CA . ARG A 1 99 ? -11.241 7.040 -3.267 1.00 93.25 99 ARG A CA 1
ATOM 782 C C . ARG A 1 99 ? -12.284 7.520 -4.275 1.00 93.25 99 ARG A C 1
ATOM 784 O O . ARG A 1 99 ? -12.622 8.701 -4.284 1.00 93.25 99 ARG A O 1
ATOM 791 N N . ASN A 1 100 ? -12.790 6.631 -5.128 1.00 91.50 100 ASN A N 1
ATOM 792 C CA . ASN A 1 100 ? -13.788 6.991 -6.138 1.00 91.50 100 ASN A CA 1
ATOM 793 C C . ASN A 1 100 ? -15.101 7.467 -5.511 1.00 91.50 100 ASN A C 1
ATOM 795 O O . ASN A 1 100 ? -15.712 8.406 -6.014 1.00 91.50 100 ASN A O 1
ATOM 799 N N . GLU A 1 101 ? -15.523 6.873 -4.397 1.00 91.38 101 GLU A N 1
ATOM 800 C CA . GLU A 1 101 ? -16.707 7.349 -3.680 1.00 91.38 101 GLU A CA 1
ATOM 801 C C . GLU A 1 101 ? -16.512 8.748 -3.110 1.00 91.38 101 GLU A C 1
ATOM 803 O O . GLU A 1 101 ? -17.387 9.589 -3.303 1.00 91.38 101 GLU A O 1
ATOM 808 N N . PHE A 1 102 ? -15.359 9.036 -2.503 1.00 89.94 102 PHE A N 1
ATOM 809 C CA . PHE A 1 102 ? -15.034 10.387 -2.032 1.00 89.94 102 PHE A CA 1
ATOM 810 C C . PHE A 1 102 ? -14.990 11.413 -3.172 1.00 89.94 102 PHE A C 1
ATOM 812 O O . PHE A 1 102 ? -15.447 12.541 -3.001 1.00 89.94 102 PHE A O 1
ATOM 819 N N . ALA A 1 103 ? -14.520 11.022 -4.359 1.00 84.62 103 ALA A N 1
ATOM 820 C CA . ALA A 1 103 ? -14.506 11.899 -5.530 1.00 84.62 103 ALA A CA 1
ATOM 821 C C . ALA A 1 103 ? -15.914 12.205 -6.082 1.00 84.62 103 ALA A C 1
ATOM 823 O O . ALA A 1 103 ? -16.159 13.311 -6.559 1.00 84.62 103 ALA A O 1
ATOM 824 N N . HIS A 1 104 ? -16.844 11.246 -6.027 1.00 82.94 104 HIS A N 1
ATOM 825 C CA . HIS A 1 104 ? -18.192 11.402 -6.591 1.00 82.94 104 HIS A CA 1
ATOM 826 C C . HIS A 1 104 ? -19.245 11.878 -5.586 1.00 82.94 104 HIS A C 1
ATOM 828 O O . HIS A 1 104 ? -20.260 12.442 -5.989 1.00 82.94 104 HIS A O 1
ATOM 834 N N . ARG A 1 105 ? -19.032 11.634 -4.291 1.00 79.06 105 ARG A N 1
ATOM 835 C CA . ARG A 1 105 ? -20.008 11.869 -3.220 1.00 79.06 105 ARG A CA 1
ATOM 836 C C . ARG A 1 105 ? -19.436 12.756 -2.115 1.00 79.06 105 ARG A C 1
ATOM 838 O O . ARG A 1 105 ? -19.785 12.545 -0.967 1.00 79.06 105 ARG A O 1
ATOM 845 N N . LEU A 1 106 ? -18.573 13.717 -2.461 1.00 63.81 106 LEU A N 1
ATOM 846 C CA . LEU A 1 106 ? -17.842 14.672 -1.599 1.00 63.81 106 LEU A CA 1
ATOM 847 C C . LEU A 1 106 ? -18.242 14.730 -0.106 1.00 63.81 106 LEU A C 1
ATOM 849 O O . LEU A 1 106 ? -17.403 14.466 0.745 1.00 63.81 106 LEU A O 1
ATOM 853 N N . LEU A 1 107 ? -19.496 15.073 0.221 1.00 67.00 107 LEU A N 1
ATOM 854 C CA . LEU A 1 107 ? -19.977 15.261 1.605 1.00 67.00 107 LEU A CA 1
ATOM 855 C C . LEU A 1 107 ? -20.720 14.056 2.218 1.00 67.00 107 LEU A C 1
ATOM 857 O O . LEU A 1 107 ? -21.081 14.093 3.386 1.00 67.00 107 LEU A O 1
ATOM 861 N N . GLN A 1 108 ? -20.998 13.020 1.431 1.00 75.75 108 GLN A N 1
ATOM 862 C CA . GLN A 1 108 ? -21.761 11.822 1.809 1.00 75.75 108 GLN A CA 1
ATOM 863 C C . GLN A 1 108 ? -20.919 10.539 1.754 1.00 75.75 108 GLN A C 1
ATOM 865 O O . GLN A 1 108 ? -21.428 9.450 2.014 1.00 75.75 108 GLN A O 1
ATOM 870 N N . ALA A 1 109 ? -19.658 10.637 1.331 1.00 82.75 109 ALA A N 1
ATOM 871 C CA . ALA A 1 109 ? -18.760 9.499 1.280 1.00 82.75 109 ALA A CA 1
ATOM 872 C C . ALA A 1 109 ? -18.232 9.179 2.678 1.00 82.75 109 ALA A C 1
ATOM 874 O O . ALA A 1 109 ? -17.789 10.061 3.411 1.00 82.75 109 ALA A O 1
ATOM 875 N N . GLU A 1 110 ? -18.226 7.895 3.010 1.00 87.12 110 GLU A N 1
ATOM 876 C CA . GLU A 1 110 ? -17.703 7.393 4.270 1.00 87.12 110 GLU A CA 1
ATOM 877 C C . GLU A 1 110 ? -16.805 6.187 4.016 1.00 87.12 110 GLU A C 1
ATOM 879 O O . GLU A 1 110 ? -16.989 5.412 3.072 1.00 87.12 110 GLU A O 1
ATOM 884 N N . ILE A 1 111 ? -15.823 6.003 4.893 1.00 91.94 111 ILE A N 1
ATOM 885 C CA . ILE A 1 111 ? -15.031 4.778 4.927 1.00 91.94 111 ILE A CA 1
ATOM 886 C C . ILE A 1 111 ? -15.847 3.759 5.725 1.00 91.94 111 ILE A C 1
ATOM 888 O O . ILE A 1 111 ? -15.882 3.818 6.953 1.00 91.94 111 ILE A O 1
ATOM 892 N N . SER A 1 112 ? -16.544 2.849 5.044 1.00 93.50 112 SER A N 1
ATOM 893 C CA . SER A 1 112 ? -17.416 1.882 5.716 1.00 93.50 112 SER A CA 1
ATOM 894 C C . SER A 1 112 ? -16.635 0.746 6.387 1.00 93.50 112 SER A C 1
ATOM 896 O O . SER A 1 112 ? -15.604 0.288 5.885 1.00 93.50 112 SER A O 1
ATOM 898 N N . ASN A 1 113 ? -17.176 0.228 7.497 1.00 94.25 113 ASN A N 1
ATOM 899 C CA . ASN A 1 113 ? -16.638 -0.961 8.175 1.00 94.25 113 ASN A CA 1
ATOM 900 C C . ASN A 1 113 ? -16.551 -2.168 7.234 1.00 94.25 113 ASN A C 1
ATOM 902 O O . ASN A 1 113 ? -15.598 -2.936 7.300 1.00 94.25 113 ASN A O 1
ATOM 906 N N . GLU A 1 114 ? -17.518 -2.321 6.327 1.00 95.88 114 GLU A N 1
ATOM 907 C CA . GLU A 1 114 ? -17.514 -3.398 5.338 1.00 95.88 114 GLU A CA 1
ATOM 908 C C . GLU A 1 114 ? -16.249 -3.363 4.471 1.00 95.88 114 GLU A C 1
ATOM 910 O O . GLU A 1 114 ? -15.578 -4.383 4.316 1.00 95.88 114 GLU A O 1
ATOM 915 N N . LYS A 1 115 ? -15.870 -2.188 3.959 1.00 95.94 115 LYS A N 1
ATOM 916 C CA . LYS A 1 115 ? -14.665 -2.044 3.135 1.00 95.94 115 LYS A CA 1
ATOM 917 C C . LYS A 1 115 ? -13.388 -2.256 3.931 1.00 95.94 115 LYS A C 1
ATOM 919 O O . LYS A 1 115 ? -12.475 -2.907 3.430 1.00 95.94 115 LYS A O 1
ATOM 924 N N . ILE A 1 116 ? -13.336 -1.760 5.167 1.00 96.75 116 ILE A N 1
ATOM 925 C CA . ILE A 1 116 ? -12.217 -2.015 6.083 1.00 96.75 116 ILE A CA 1
ATOM 926 C C . ILE A 1 116 ? -12.043 -3.520 6.310 1.00 96.75 116 ILE A C 1
ATOM 928 O O . ILE A 1 116 ? -10.942 -4.040 6.142 1.00 96.75 116 ILE A O 1
ATOM 932 N N . ASN A 1 117 ? -13.132 -4.240 6.578 1.00 96.25 117 ASN A N 1
ATOM 933 C CA . ASN A 1 117 ? -13.107 -5.688 6.777 1.00 96.25 117 ASN A CA 1
ATOM 934 C C . ASN A 1 117 ? -12.689 -6.440 5.505 1.00 96.25 117 ASN A C 1
ATOM 936 O O . ASN A 1 117 ? -11.935 -7.409 5.574 1.00 96.25 117 ASN A O 1
ATOM 940 N N . GLN A 1 118 ? -13.132 -5.994 4.326 1.00 97.38 118 GLN A N 1
ATOM 941 C CA . GLN A 1 118 ? -12.701 -6.581 3.055 1.00 97.38 118 GLN A CA 1
ATOM 942 C C . GLN A 1 118 ? -11.205 -6.351 2.795 1.00 97.38 118 GLN A C 1
ATOM 944 O O . GLN A 1 118 ? -10.525 -7.264 2.322 1.00 97.38 118 GLN A O 1
ATOM 949 N N . ILE A 1 119 ? -10.673 -5.164 3.105 1.00 97.38 119 ILE A N 1
ATOM 950 C CA . ILE A 1 119 ? -9.231 -4.897 3.019 1.00 97.38 119 ILE A CA 1
ATOM 951 C C . ILE A 1 119 ? -8.488 -5.821 3.987 1.00 97.38 119 ILE A C 1
ATOM 953 O O . ILE A 1 119 ? -7.605 -6.553 3.541 1.00 97.38 119 ILE A O 1
ATOM 957 N N . ALA A 1 120 ? -8.892 -5.866 5.260 1.00 96.38 120 ALA A N 1
ATOM 958 C CA . ALA A 1 120 ? -8.292 -6.723 6.283 1.00 96.38 120 ALA A CA 1
ATOM 959 C C . ALA A 1 120 ? -8.240 -8.195 5.849 1.00 96.38 120 ALA A C 1
ATOM 961 O O . ALA A 1 120 ? -7.178 -8.818 5.850 1.00 96.38 120 ALA A O 1
ATOM 962 N N . ALA A 1 121 ? -9.359 -8.726 5.350 1.00 96.69 121 ALA A N 1
ATOM 963 C CA . ALA A 1 121 ? -9.454 -10.102 4.875 1.00 96.69 121 ALA A CA 1
ATOM 964 C C . ALA A 1 121 ? -8.515 -10.413 3.697 1.00 96.69 121 ALA A C 1
ATOM 966 O O . ALA A 1 121 ? -8.080 -11.555 3.549 1.00 96.69 121 ALA A O 1
ATOM 967 N N . ASN A 1 122 ? -8.219 -9.436 2.835 1.00 97.31 122 ASN A N 1
ATOM 968 C CA . ASN A 1 122 ? -7.242 -9.609 1.760 1.00 97.31 122 ASN A CA 1
ATOM 969 C C . ASN A 1 122 ? -5.805 -9.480 2.281 1.00 97.31 122 ASN A C 1
ATOM 971 O O . ASN A 1 122 ? -4.960 -10.296 1.926 1.00 97.31 122 ASN A O 1
ATOM 975 N N . VAL A 1 123 ? -5.526 -8.511 3.154 1.00 95.62 123 VAL A N 1
ATOM 976 C CA . VAL A 1 123 ? -4.188 -8.319 3.734 1.00 95.62 123 VAL A CA 1
ATOM 977 C C . VAL A 1 123 ? -3.757 -9.533 4.563 1.00 95.62 123 VAL A C 1
ATOM 979 O O . VAL A 1 123 ? -2.629 -10.000 4.415 1.00 95.62 123 VAL A O 1
ATOM 982 N N . ASN A 1 124 ? -4.670 -10.127 5.335 1.00 94.56 124 ASN A N 1
ATOM 983 C CA . ASN A 1 124 ? -4.408 -11.330 6.132 1.00 94.56 124 ASN A CA 1
ATOM 984 C C . ASN A 1 124 ? -4.040 -12.569 5.300 1.00 94.56 124 ASN A C 1
ATOM 986 O O . ASN A 1 124 ? -3.379 -13.472 5.806 1.00 94.56 124 ASN A O 1
ATOM 990 N N . LYS A 1 125 ? -4.417 -12.612 4.017 1.00 94.38 125 LYS A N 1
ATOM 991 C CA . LYS A 1 125 ? -4.030 -13.690 3.086 1.00 94.38 125 LYS A CA 1
ATOM 992 C C . LYS A 1 125 ? -2.629 -13.500 2.505 1.00 94.38 125 LYS A C 1
ATOM 994 O O . LYS A 1 125 ? -2.093 -14.402 1.863 1.00 94.38 125 LYS A O 1
ATOM 999 N N . ILE A 1 126 ? -2.026 -12.330 2.705 1.00 91.81 126 ILE A N 1
ATOM 1000 C CA . ILE A 1 126 ? -0.655 -12.050 2.292 1.00 91.81 126 ILE A CA 1
ATOM 1001 C C . ILE A 1 126 ? 0.269 -12.583 3.387 1.00 91.81 126 ILE A C 1
ATOM 1003 O O . ILE A 1 126 ? 0.523 -11.912 4.387 1.00 91.81 126 ILE A O 1
ATOM 1007 N N . HIS A 1 127 ? 0.762 -13.803 3.192 1.00 81.88 127 HIS A N 1
ATOM 1008 C CA . HIS A 1 127 ? 1.714 -14.439 4.101 1.00 81.88 127 HIS A CA 1
ATOM 1009 C C . HIS A 1 127 ? 3.148 -14.002 3.774 1.00 81.88 127 HIS A C 1
ATOM 1011 O O . HIS A 1 127 ? 3.602 -14.188 2.644 1.00 81.88 127 HIS A O 1
ATOM 1017 N N . CYS A 1 128 ? 3.879 -13.468 4.753 1.00 77.12 128 CYS A N 1
ATOM 1018 C CA . CYS A 1 128 ? 5.326 -13.259 4.666 1.00 77.12 128 CYS A CA 1
ATOM 1019 C C . CYS A 1 128 ? 6.025 -13.804 5.919 1.00 77.12 128 CYS A C 1
ATOM 1021 O O . CYS A 1 128 ? 5.387 -14.029 6.945 1.00 77.12 128 CYS A O 1
ATOM 1023 N N . TYR A 1 129 ? 7.331 -14.069 5.826 1.00 71.00 129 TYR A N 1
ATOM 1024 C CA . TYR A 1 129 ? 8.051 -14.790 6.881 1.00 71.00 129 TYR A CA 1
ATOM 1025 C C . TYR A 1 129 ? 8.086 -14.022 8.213 1.00 71.00 129 TYR A C 1
ATOM 1027 O O . TYR A 1 129 ? 7.917 -14.615 9.274 1.00 71.00 129 TYR A O 1
ATOM 1035 N N . GLU A 1 130 ? 8.275 -12.702 8.141 1.00 70.44 130 GLU A N 1
ATOM 1036 C CA . GLU A 1 130 ? 8.477 -11.823 9.301 1.00 70.44 130 GLU A CA 1
ATOM 1037 C C . GLU A 1 130 ? 7.174 -11.226 9.867 1.00 70.44 130 GLU A C 1
ATOM 1039 O O . GLU A 1 130 ? 7.206 -10.640 10.945 1.00 70.44 130 GLU A O 1
ATOM 1044 N N . ASN A 1 131 ? 6.030 -11.364 9.183 1.00 68.81 131 ASN A N 1
ATOM 1045 C CA . ASN A 1 131 ? 4.738 -10.884 9.685 1.00 68.81 131 ASN A CA 1
ATOM 1046 C C . ASN A 1 131 ? 3.676 -11.987 9.576 1.00 68.81 131 ASN A C 1
ATOM 1048 O O . ASN A 1 131 ? 3.073 -12.202 8.523 1.00 68.81 131 ASN A O 1
ATOM 1052 N N . GLN A 1 132 ? 3.493 -12.703 10.688 1.00 70.50 132 GLN A N 1
ATOM 1053 C CA . GLN A 1 132 ? 2.536 -13.806 10.825 1.00 70.50 132 GLN A CA 1
ATOM 1054 C C . GLN A 1 132 ? 1.269 -13.409 11.588 1.00 70.50 132 GLN A C 1
ATOM 1056 O O . GLN A 1 132 ? 0.334 -14.203 11.665 1.00 70.50 132 GLN A O 1
ATOM 1061 N N . HIS A 1 133 ? 1.237 -12.199 12.145 1.00 83.38 133 HIS A N 1
ATOM 1062 C CA . HIS A 1 133 ? 0.115 -11.727 12.940 1.00 83.38 133 HIS A CA 1
ATOM 1063 C C . HIS A 1 133 ? -1.057 -11.330 12.046 1.00 83.38 133 HIS A C 1
ATOM 1065 O O . HIS A 1 133 ? -0.894 -10.940 10.882 1.00 83.38 133 HIS A O 1
ATOM 1071 N N . ALA A 1 134 ? -2.262 -11.454 12.591 1.00 90.19 134 ALA A N 1
ATOM 1072 C CA . ALA A 1 134 ? -3.456 -10.946 11.941 1.00 90.19 134 ALA A CA 1
ATOM 1073 C C . ALA A 1 134 ? -3.452 -9.409 11.997 1.00 90.19 134 ALA A C 1
ATOM 1075 O O . ALA A 1 134 ? -2.998 -8.817 12.974 1.00 90.19 134 ALA A O 1
ATOM 1076 N N . LEU A 1 135 ? -3.966 -8.755 10.960 1.00 91.19 135 LEU A N 1
ATOM 1077 C CA . LEU A 1 135 ? -4.071 -7.298 10.881 1.00 91.19 135 LEU A CA 1
ATOM 1078 C C . LEU A 1 135 ? -4.886 -6.715 12.046 1.00 91.19 135 LEU A C 1
ATOM 1080 O O . LEU A 1 135 ? -4.653 -5.593 12.479 1.00 91.19 135 LEU A O 1
ATOM 1084 N N . GLU A 1 136 ? -5.812 -7.497 12.591 1.00 93.06 136 GLU A N 1
ATOM 1085 C CA . GLU A 1 136 ? -6.620 -7.166 13.758 1.00 93.06 136 GLU A CA 1
ATOM 1086 C C . GLU A 1 136 ? -5.802 -7.005 15.049 1.00 93.06 136 GLU A C 1
ATOM 1088 O O . GLU A 1 136 ? -6.269 -6.356 15.985 1.00 93.06 136 GLU A O 1
ATOM 1093 N N . GLU A 1 137 ? -4.593 -7.568 15.102 1.00 92.12 137 GLU A N 1
ATOM 1094 C CA . GLU A 1 137 ? -3.641 -7.417 16.210 1.00 92.12 137 GLU A CA 1
ATOM 1095 C C . GLU A 1 137 ? -2.731 -6.189 16.030 1.00 92.12 137 GLU A C 1
ATOM 1097 O O . GLU A 1 137 ? -1.988 -5.824 16.943 1.00 92.12 137 GLU A O 1
ATOM 1102 N N . GLU A 1 138 ? -2.772 -5.539 14.863 1.00 93.62 138 GLU A N 1
ATOM 1103 C CA . GLU A 1 138 ? -1.905 -4.410 14.546 1.00 93.62 138 GLU A CA 1
ATOM 1104 C C . GLU A 1 138 ? -2.441 -3.088 15.121 1.00 93.62 138 GLU A C 1
ATOM 1106 O O . GLU A 1 138 ? -3.646 -2.853 15.286 1.00 93.62 138 GLU A O 1
ATOM 1111 N N . LYS A 1 139 ? -1.501 -2.190 15.420 1.00 93.75 139 LYS A N 1
ATOM 1112 C CA . LYS A 1 139 ? -1.757 -0.854 15.957 1.00 93.75 139 LYS A CA 1
ATOM 1113 C C . LYS A 1 139 ? -0.900 0.179 15.243 1.00 93.75 139 LYS A C 1
ATOM 1115 O O . LYS A 1 139 ? 0.183 -0.132 14.751 1.00 93.75 139 LYS A O 1
ATOM 1120 N N . PHE A 1 140 ? -1.389 1.408 15.216 1.00 90.50 140 PHE A N 1
ATOM 1121 C CA . PHE A 1 140 ? -0.651 2.565 14.744 1.00 90.50 140 PHE A CA 1
ATOM 1122 C C . PHE A 1 140 ? -0.325 3.466 15.928 1.00 90.50 140 PHE A C 1
ATOM 1124 O O . PHE A 1 140 ? -1.219 3.864 16.677 1.00 90.50 140 PHE A O 1
ATOM 1131 N N . GLU A 1 141 ? 0.959 3.761 16.086 1.00 89.94 141 GLU A N 1
ATOM 1132 C CA . GLU A 1 141 ? 1.474 4.635 17.131 1.00 89.94 141 GLU A CA 1
ATOM 1133 C C . GLU A 1 141 ? 2.170 5.818 16.472 1.00 89.94 141 GLU A C 1
ATOM 1135 O O . GLU A 1 141 ? 2.997 5.633 15.577 1.00 89.94 141 GLU A O 1
ATOM 1140 N N . TYR A 1 142 ? 1.844 7.026 16.917 1.00 85.12 142 TYR A N 1
ATOM 1141 C CA . TYR A 1 142 ? 2.605 8.211 16.552 1.00 85.12 142 TYR A CA 1
ATOM 1142 C C . TYR A 1 142 ? 2.762 9.134 17.752 1.00 85.12 142 TYR A C 1
ATOM 1144 O O . TYR A 1 142 ? 1.910 9.195 18.642 1.00 85.12 142 TYR A O 1
ATOM 1152 N N . THR A 1 143 ? 3.874 9.856 17.759 1.00 83.31 143 THR A N 1
ATOM 1153 C CA . THR A 1 143 ? 4.142 10.922 18.716 1.00 83.31 143 THR A CA 1
ATOM 1154 C C . THR A 1 143 ? 3.894 12.244 18.011 1.00 83.31 143 THR A C 1
ATOM 1156 O O . THR A 1 143 ? 4.377 12.446 16.898 1.00 83.31 143 THR A O 1
ATOM 1159 N N . SER A 1 144 ? 3.107 13.104 18.647 1.00 77.50 144 SER A N 1
ATOM 1160 C CA . SER A 1 144 ? 2.751 14.428 18.132 1.00 77.50 144 SER A CA 1
ATOM 1161 C C . SER A 1 144 ? 3.997 15.298 17.939 1.00 77.50 144 SER A C 1
ATOM 1163 O O . SER A 1 144 ? 5.024 15.051 18.576 1.00 77.50 144 SER A O 1
ATOM 1165 N N . GLU A 1 145 ? 3.904 16.343 17.111 1.00 72.75 145 GLU A N 1
ATOM 1166 C CA . GLU A 1 145 ? 5.013 17.289 16.878 1.00 72.75 145 GLU A CA 1
ATOM 1167 C C . GLU A 1 145 ? 5.608 17.891 18.167 1.00 72.75 145 GLU A C 1
ATOM 1169 O O . GLU A 1 145 ? 6.795 18.216 18.207 1.00 72.75 145 GLU A O 1
ATOM 1174 N N . ASP A 1 146 ? 4.817 17.997 19.241 1.00 75.75 146 ASP A N 1
ATOM 1175 C CA . ASP A 1 146 ? 5.274 18.474 20.552 1.00 75.75 146 ASP A CA 1
ATOM 1176 C C . ASP A 1 146 ? 6.221 17.504 21.286 1.00 75.75 146 ASP A C 1
ATOM 1178 O O . ASP A 1 146 ? 6.844 17.881 22.281 1.00 75.75 146 ASP A O 1
ATOM 1182 N N . GLY A 1 147 ? 6.343 16.261 20.809 1.00 74.88 147 GLY A N 1
ATOM 1183 C CA . GLY A 1 147 ? 7.150 15.202 21.411 1.00 74.88 147 GLY A CA 1
ATOM 1184 C C . GLY A 1 147 ? 6.612 14.669 22.744 1.00 74.88 147 GLY A C 1
ATOM 1185 O O . GLY A 1 147 ? 7.263 13.831 23.367 1.00 74.88 147 GLY A O 1
ATOM 1186 N N . GLN A 1 148 ? 5.453 15.144 23.204 1.00 75.56 148 GLN A N 1
ATOM 1187 C CA . GLN A 1 148 ? 4.911 14.869 24.537 1.00 75.56 148 GLN A CA 1
ATOM 1188 C C . GLN A 1 148 ? 3.729 13.909 24.494 1.00 75.56 148 GLN A C 1
ATOM 1190 O O . GLN A 1 148 ? 3.574 13.089 25.402 1.00 75.56 148 GLN A O 1
ATOM 1195 N N . THR A 1 149 ? 2.917 13.967 23.437 1.00 79.19 149 THR A N 1
ATOM 1196 C CA . THR A 1 149 ? 1.701 13.152 23.349 1.00 79.19 149 THR A CA 1
ATOM 1197 C C . THR A 1 149 ? 1.883 11.995 22.375 1.00 79.19 149 THR A C 1
ATOM 1199 O O . THR A 1 149 ? 2.049 12.203 21.172 1.00 79.19 149 THR A O 1
ATOM 1202 N N . THR A 1 150 ? 1.823 10.763 22.891 1.00 85.25 150 THR A N 1
ATOM 1203 C CA . THR A 1 150 ? 1.777 9.541 22.072 1.00 85.25 150 THR A CA 1
ATOM 1204 C C . THR A 1 150 ? 0.335 9.083 21.913 1.00 85.25 150 THR A C 1
ATOM 1206 O O . THR A 1 150 ? -0.353 8.820 22.900 1.00 85.25 150 THR A O 1
ATOM 1209 N N . HIS A 1 151 ? -0.108 8.963 20.667 1.00 86.69 151 HIS A N 1
ATOM 1210 C CA . HIS A 1 151 ? -1.416 8.435 20.314 1.00 86.69 151 HIS A CA 1
ATOM 1211 C C . HIS A 1 151 ? -1.279 6.996 19.822 1.00 86.69 151 HIS A C 1
ATOM 1213 O O . HIS A 1 151 ? -0.412 6.694 19.002 1.00 86.69 151 HIS A O 1
ATOM 1219 N N . ILE A 1 152 ? -2.154 6.116 20.313 1.00 91.38 152 ILE A N 1
ATOM 1220 C CA . ILE A 1 152 ? -2.192 4.700 19.943 1.00 91.38 152 ILE A CA 1
ATOM 1221 C C . ILE A 1 152 ? -3.593 4.379 19.437 1.00 91.38 152 ILE A C 1
ATOM 1223 O O . ILE A 1 152 ? -4.572 4.561 20.158 1.00 91.38 152 ILE A O 1
ATOM 1227 N N . TYR A 1 153 ? -3.673 3.864 18.214 1.00 92.88 153 TYR A N 1
ATOM 1228 C CA . TYR A 1 153 ? -4.909 3.382 17.606 1.00 92.88 153 TYR A CA 1
ATOM 1229 C C . TYR A 1 153 ? -4.769 1.897 17.291 1.00 92.88 153 TYR A C 1
ATOM 1231 O O . TYR A 1 153 ? -3.921 1.509 16.487 1.00 92.88 153 TYR A O 1
ATOM 1239 N N . ALA A 1 154 ? -5.595 1.057 17.912 1.00 95.00 154 ALA A N 1
ATOM 1240 C CA . ALA A 1 154 ? -5.632 -0.377 17.635 1.00 95.00 154 ALA A CA 1
ATOM 1241 C C . ALA A 1 154 ? -6.697 -0.692 16.578 1.00 95.00 154 ALA A C 1
ATOM 1243 O O . ALA A 1 154 ? -7.797 -0.131 16.613 1.00 95.00 154 ALA A O 1
ATOM 1244 N N . PHE A 1 155 ? -6.398 -1.600 15.643 1.00 95.88 155 PHE A N 1
ATOM 1245 C CA . PHE A 1 155 ? -7.327 -1.923 14.556 1.00 95.88 155 PHE A CA 1
ATOM 1246 C C . PHE A 1 155 ? -8.650 -2.513 15.061 1.00 95.88 155 PHE A C 1
ATOM 1248 O O . PHE A 1 155 ? -9.730 -2.164 14.572 1.00 95.88 155 PHE A O 1
ATOM 1255 N N . ASN A 1 156 ? -8.569 -3.400 16.053 1.00 94.56 156 ASN A N 1
ATOM 1256 C CA . ASN A 1 156 ? -9.723 -4.078 16.636 1.00 94.56 156 ASN A CA 1
ATOM 1257 C C . ASN A 1 156 ? -10.541 -3.206 17.602 1.00 94.56 156 ASN A C 1
ATOM 1259 O O . ASN A 1 156 ? -11.644 -3.608 17.970 1.00 94.56 156 ASN A O 1
ATOM 1263 N N . ASP A 1 157 ? -10.053 -2.023 17.980 1.00 95.38 157 ASP A N 1
ATOM 1264 C CA . ASP A 1 157 ? -10.779 -1.132 18.878 1.00 95.38 157 ASP A CA 1
ATOM 1265 C C . ASP A 1 157 ? -12.017 -0.559 18.151 1.00 95.38 157 ASP A C 1
ATOM 1267 O O . ASP A 1 157 ? -11.891 0.056 17.078 1.00 95.38 157 ASP A O 1
ATOM 1271 N N . PRO A 1 158 ? -13.240 -0.759 18.683 1.00 92.62 158 PRO A N 1
ATOM 1272 C CA . PRO A 1 158 ? -14.454 -0.168 18.129 1.00 92.62 158 PRO A CA 1
ATOM 1273 C C . PRO A 1 158 ? -14.440 1.366 18.105 1.00 92.62 158 PRO A C 1
ATOM 1275 O O . PRO A 1 158 ? -15.139 1.948 17.280 1.00 92.62 158 PRO A O 1
ATOM 1278 N N . GLN A 1 159 ? -13.661 2.010 18.981 1.00 93.31 159 GLN A N 1
ATOM 1279 C CA . GLN A 1 159 ? -13.529 3.468 19.060 1.00 93.31 159 GLN A CA 1
ATOM 1280 C C . GLN A 1 159 ? -12.531 4.034 18.045 1.00 93.31 159 GLN A C 1
ATOM 1282 O O . GLN A 1 159 ? -12.543 5.237 17.783 1.00 93.31 159 GLN A O 1
ATOM 1287 N N . THR A 1 160 ? -11.684 3.195 17.440 1.00 93.88 160 THR A N 1
ATOM 1288 C CA . THR A 1 160 ? -10.730 3.658 16.430 1.00 93.88 160 THR A CA 1
ATOM 1289 C C . THR A 1 160 ? -11.478 4.112 15.171 1.00 93.88 160 THR A C 1
ATOM 1291 O O . THR A 1 160 ? -12.208 3.314 14.574 1.00 93.88 160 THR A O 1
ATOM 1294 N N . PRO A 1 161 ? -11.280 5.360 14.703 1.00 93.25 161 PRO A N 1
ATOM 1295 C CA . PRO A 1 161 ? -11.922 5.849 13.488 1.00 93.25 161 PRO A CA 1
ATOM 1296 C C . PRO A 1 161 ? -11.542 5.019 12.260 1.00 93.25 161 PRO A C 1
ATOM 1298 O O . PRO A 1 161 ? -10.392 4.605 12.106 1.00 93.25 161 PRO A O 1
ATOM 1301 N N . ASN A 1 162 ? -12.468 4.845 11.315 1.00 94.50 162 ASN A N 1
ATOM 1302 C CA . ASN A 1 162 ? -12.190 4.069 10.099 1.00 94.50 162 ASN A CA 1
ATOM 1303 C C . ASN A 1 162 ? -11.083 4.667 9.225 1.00 94.50 162 ASN A C 1
ATOM 1305 O O . ASN A 1 162 ? -10.402 3.923 8.526 1.00 94.50 162 ASN A O 1
ATOM 1309 N N . ALA A 1 163 ? -10.853 5.979 9.305 1.00 93.06 163 ALA A N 1
ATOM 1310 C CA . ALA A 1 163 ? -9.681 6.615 8.709 1.00 93.06 163 ALA A CA 1
ATOM 1311 C C . ALA A 1 163 ? -8.373 6.045 9.292 1.00 93.06 163 ALA A C 1
ATOM 1313 O O . ALA A 1 163 ? -7.491 5.637 8.541 1.00 93.06 163 ALA A O 1
ATOM 1314 N N . MET A 1 164 ? -8.286 5.894 10.617 1.00 93.25 164 MET A N 1
ATOM 1315 C CA . MET A 1 164 ? -7.130 5.273 11.272 1.00 93.25 164 MET A CA 1
ATOM 1316 C C . MET A 1 164 ? -7.020 3.781 10.955 1.00 93.25 164 MET A C 1
ATOM 1318 O O . MET A 1 164 ? -5.926 3.295 10.677 1.00 93.25 164 MET A O 1
ATOM 1322 N N . LYS A 1 165 ? -8.143 3.053 10.895 1.00 95.44 165 LYS A N 1
ATOM 1323 C CA . LYS A 1 165 ? -8.140 1.647 10.449 1.00 95.44 165 LYS A CA 1
ATOM 1324 C C . LYS A 1 165 ? -7.634 1.499 9.015 1.00 95.44 165 LYS A C 1
ATOM 1326 O O . LYS A 1 165 ? -6.918 0.545 8.723 1.00 95.44 165 LYS A O 1
ATOM 1331 N N . LEU A 1 166 ? -7.954 2.450 8.135 1.00 95.19 166 LEU A N 1
ATOM 1332 C CA . LEU A 1 166 ? -7.439 2.494 6.767 1.00 95.19 166 LEU A CA 1
ATOM 1333 C C . LEU A 1 166 ? -5.917 2.675 6.743 1.00 95.19 166 LEU A C 1
ATOM 1335 O O . LEU A 1 166 ? -5.241 1.981 5.988 1.00 95.19 166 LEU A O 1
ATOM 1339 N N . ILE A 1 167 ? -5.385 3.568 7.585 1.00 94.12 167 ILE A N 1
ATOM 1340 C CA . ILE A 1 167 ? -3.941 3.812 7.723 1.00 94.12 167 ILE A CA 1
ATOM 1341 C C . ILE A 1 167 ? -3.227 2.557 8.230 1.00 94.12 167 ILE A C 1
ATOM 1343 O O . ILE A 1 167 ? -2.235 2.145 7.628 1.00 94.12 167 ILE A O 1
ATOM 1347 N N . ILE A 1 168 ? -3.753 1.912 9.279 1.00 94.88 168 ILE A N 1
ATOM 1348 C CA . ILE A 1 168 ? -3.210 0.649 9.807 1.00 94.88 168 ILE A CA 1
ATOM 1349 C C . ILE A 1 168 ? -3.205 -0.417 8.708 1.00 94.88 168 ILE A C 1
ATOM 1351 O O . ILE A 1 168 ? -2.176 -1.035 8.437 1.00 94.88 168 ILE A O 1
ATOM 1355 N N . ALA A 1 169 ? -4.332 -0.589 8.011 1.00 95.69 169 ALA A N 1
ATOM 1356 C CA . ALA A 1 169 ? -4.446 -1.587 6.958 1.00 95.69 169 ALA A CA 1
ATOM 1357 C C . ALA A 1 169 ? -3.498 -1.320 5.781 1.00 95.69 169 ALA A C 1
ATOM 1359 O O . ALA A 1 169 ? -2.908 -2.253 5.232 1.00 95.69 169 ALA A O 1
ATOM 1360 N N . TYR A 1 170 ? -3.314 -0.050 5.418 1.00 94.69 170 TYR A N 1
ATOM 1361 C CA . TYR A 1 170 ? -2.340 0.367 4.419 1.00 94.69 170 TYR A CA 1
ATOM 1362 C C . TYR A 1 170 ? -0.899 0.051 4.850 1.00 94.69 170 TYR A C 1
ATOM 1364 O O . TYR A 1 170 ? -0.148 -0.565 4.090 1.00 94.69 170 TYR A O 1
ATOM 1372 N N . GLY A 1 171 ? -0.523 0.412 6.080 1.00 92.94 171 GLY A N 1
ATOM 1373 C CA . GLY A 1 171 ? 0.794 0.114 6.648 1.00 92.94 171 GLY A CA 1
ATOM 1374 C C . GLY A 1 171 ? 1.099 -1.381 6.677 1.00 92.94 171 GLY A C 1
ATOM 1375 O O . GLY A 1 171 ? 2.172 -1.797 6.229 1.00 92.94 171 GLY A O 1
ATOM 1376 N N . SER A 1 172 ? 0.131 -2.195 7.101 1.00 94.06 172 SER A N 1
ATOM 1377 C CA . SER A 1 172 ? 0.237 -3.656 7.086 1.00 94.06 172 SER A CA 1
ATOM 1378 C C . SER A 1 172 ? 0.450 -4.198 5.671 1.00 94.06 172 SER A C 1
ATOM 1380 O O . SER A 1 172 ? 1.396 -4.952 5.418 1.00 94.06 172 SER A O 1
ATOM 1382 N N . LEU A 1 173 ? -0.383 -3.766 4.715 1.00 95.06 173 LEU A N 1
ATOM 1383 C CA . LEU A 1 173 ? -0.304 -4.171 3.311 1.00 95.06 173 LEU A CA 1
ATOM 1384 C C . LEU A 1 173 ? 1.088 -3.903 2.730 1.00 95.06 173 LEU A C 1
ATOM 1386 O O . LEU A 1 173 ? 1.715 -4.804 2.168 1.00 95.06 173 LEU A O 1
ATOM 1390 N N . ILE A 1 174 ? 1.580 -2.674 2.876 1.00 92.94 174 ILE A N 1
ATOM 1391 C CA . ILE A 1 174 ? 2.876 -2.267 2.333 1.00 92.94 174 ILE A CA 1
ATOM 1392 C C . ILE A 1 174 ? 4.019 -3.006 3.022 1.00 92.94 174 ILE A C 1
ATOM 1394 O O . ILE A 1 174 ? 4.915 -3.503 2.341 1.00 92.94 174 ILE A O 1
ATOM 1398 N N . THR A 1 175 ? 3.964 -3.168 4.344 1.00 91.19 175 THR A N 1
ATOM 1399 C CA . THR A 1 175 ? 4.978 -3.916 5.097 1.00 91.19 175 THR A CA 1
ATOM 1400 C C . THR A 1 175 ? 5.078 -5.355 4.600 1.00 91.19 175 THR A C 1
ATOM 1402 O O . THR A 1 175 ? 6.166 -5.816 4.248 1.00 91.19 175 THR A O 1
ATOM 1405 N N . ARG A 1 176 ? 3.948 -6.061 4.474 1.00 92.25 176 ARG A N 1
ATOM 1406 C CA . ARG A 1 176 ? 3.915 -7.440 3.960 1.00 92.25 176 ARG A CA 1
ATOM 1407 C C . ARG A 1 176 ? 4.438 -7.525 2.525 1.00 92.25 176 ARG A C 1
ATOM 1409 O O . ARG A 1 176 ? 5.203 -8.434 2.202 1.00 92.25 176 ARG A O 1
ATOM 1416 N N . LEU A 1 177 ? 4.089 -6.562 1.669 1.00 91.38 177 LEU A N 1
ATOM 1417 C CA . LEU A 1 177 ? 4.571 -6.500 0.286 1.00 91.38 177 LEU A CA 1
ATOM 1418 C C . LEU A 1 177 ? 6.079 -6.249 0.185 1.00 91.38 177 LEU A C 1
ATOM 1420 O O . LEU A 1 177 ? 6.745 -6.900 -0.621 1.00 91.38 177 LEU A O 1
ATOM 1424 N N . ILE A 1 178 ? 6.632 -5.357 1.010 1.00 88.69 178 ILE A N 1
ATOM 1425 C CA . ILE A 1 178 ? 8.079 -5.115 1.089 1.00 88.69 178 ILE A CA 1
ATOM 1426 C C . ILE A 1 178 ? 8.804 -6.382 1.545 1.00 88.69 178 ILE A C 1
ATOM 1428 O O . ILE A 1 178 ? 9.852 -6.716 0.991 1.00 88.69 178 ILE A O 1
ATOM 1432 N N . GLN A 1 179 ? 8.248 -7.117 2.509 1.00 87.00 179 GLN A N 1
ATOM 1433 C CA . GLN A 1 179 ? 8.857 -8.367 2.960 1.00 87.00 179 GLN A CA 1
ATOM 1434 C C . GLN A 1 179 ? 8.818 -9.449 1.882 1.00 87.00 179 GLN A C 1
ATOM 1436 O O . GLN A 1 179 ? 9.843 -10.056 1.596 1.00 87.00 179 GLN A O 1
ATOM 1441 N N . LEU A 1 180 ? 7.699 -9.606 1.170 1.00 85.25 180 LEU A N 1
ATOM 1442 C CA . LEU A 1 180 ? 7.627 -10.503 0.010 1.00 85.25 180 LEU A CA 1
ATOM 1443 C C . LEU A 1 180 ? 8.625 -10.141 -1.091 1.00 85.25 180 LEU A C 1
ATOM 1445 O O . LEU A 1 180 ? 9.138 -11.015 -1.795 1.00 85.25 180 LEU A O 1
ATOM 1449 N N . VAL A 1 181 ? 8.873 -8.845 -1.271 1.00 80.00 181 VAL A N 1
ATOM 1450 C CA . VAL A 1 181 ? 9.915 -8.348 -2.160 1.00 80.00 181 VAL A CA 1
ATOM 1451 C C . VAL A 1 181 ? 11.288 -8.802 -1.663 1.00 80.00 181 VAL A C 1
ATOM 1453 O O . VAL A 1 181 ? 12.015 -9.394 -2.454 1.00 80.00 181 VAL A O 1
ATOM 1456 N N . LYS A 1 182 ? 11.629 -8.580 -0.387 1.00 78.31 182 LYS A N 1
ATOM 1457 C CA . LYS A 1 182 ? 12.932 -8.927 0.210 1.00 78.31 182 LYS A CA 1
ATOM 1458 C C . LYS A 1 182 ? 13.197 -10.434 0.251 1.00 78.31 182 LYS A C 1
ATOM 1460 O O . LYS A 1 182 ? 14.292 -10.862 -0.109 1.00 78.31 182 LYS A O 1
ATOM 1465 N N . ASP A 1 183 ? 12.203 -11.241 0.614 1.00 73.75 183 ASP A N 1
ATOM 1466 C CA . ASP A 1 183 ? 12.312 -12.704 0.715 1.00 73.75 183 ASP A CA 1
ATOM 1467 C C . ASP A 1 183 ? 12.694 -13.353 -0.622 1.00 73.75 183 ASP A C 1
ATOM 1469 O O . ASP A 1 183 ? 13.383 -14.373 -0.654 1.00 73.75 183 ASP A O 1
ATOM 1473 N N . LYS A 1 184 ? 12.306 -12.739 -1.747 1.00 68.62 184 LYS A N 1
ATOM 1474 C CA . LYS A 1 184 ? 12.698 -13.190 -3.090 1.00 68.62 184 LYS A CA 1
ATOM 1475 C C . LYS A 1 184 ? 14.159 -12.897 -3.455 1.00 68.62 184 LYS A C 1
ATOM 1477 O O . LYS A 1 184 ? 14.612 -13.468 -4.436 1.00 68.62 184 LYS A O 1
ATOM 1482 N N . TYR A 1 185 ? 14.871 -12.038 -2.716 1.00 60.91 185 TYR A N 1
ATOM 1483 C CA . TYR A 1 185 ? 16.306 -11.757 -2.924 1.00 60.91 185 TYR A CA 1
ATOM 1484 C C . TYR A 1 185 ? 17.223 -12.444 -1.909 1.00 60.91 185 TYR A C 1
ATOM 1486 O O . TYR A 1 185 ? 18.431 -12.467 -2.113 1.00 60.91 185 TYR A O 1
ATOM 1494 N N . LYS A 1 186 ? 16.681 -12.981 -0.807 1.00 53.47 186 LYS A N 1
ATOM 1495 C CA . LYS A 1 186 ? 17.453 -13.801 0.146 1.00 53.47 186 LYS A CA 1
ATOM 1496 C C . LYS A 1 186 ? 17.664 -15.250 -0.346 1.00 53.47 186 LYS A C 1
ATOM 1498 O O . LYS A 1 186 ? 18.334 -16.014 0.342 1.00 53.47 186 LYS A O 1
ATOM 1503 N N . LYS A 1 187 ? 17.082 -15.631 -1.488 1.00 42.75 187 LYS A N 1
ATOM 1504 C CA . LYS A 1 187 ? 17.261 -16.925 -2.169 1.00 42.75 187 LYS A CA 1
ATOM 1505 C C . LYS A 1 187 ? 18.066 -16.733 -3.443 1.00 42.75 187 LYS A C 1
ATOM 1507 O O . LYS A 1 187 ? 18.841 -17.656 -3.761 1.00 42.75 187 LYS A O 1
#

Secondary structure (DSSP, 8-state):
--HHHHHHHHHHHS-HHHHHHHHH---HHHHHHHHHHHHHHHHHHHHHHHHT-TTTT-SSPPTTPPPP---HHHHHHHHHHTT--HHHHHHHHHHHHHHHHHHHSTTT----HHHHHHHHHHHTT---SS--S-GGG-EEEEE-TTSS-EEEEETT-TTS-HHHHHHHHHHHHHHHHHHHHHHTT--

Radius of gyration: 16.81 Å; chains: 1; bounding box: 40×35×51 Å

pLDDT: mean 89.29, std 8.9, range [42.75, 98.38]

Sequence (187 aa):
MNYQIFSTLFQDTHTPNAWINLAENTSPMVTVLTTHLLCEGFLEAYICSKVNIPDLFSDTPEAGKVKFKMQFSSKLKFAQRLGLPLDAYKAIDILNNIRNEFAHRLLQAEISNEKINQIAANVNKIHCYENQHALEEEKFEYTSEDGQTTHIYAFNDPQTPNAMKLIIAYGSLITRLIQLVKDKYKK